Protein AF-0000000085929913 (afdb_homodimer)

InterPro domains:
  IPR005234 Chromosome segregation/condensation protein ScpB [PF04079] (9-156)
  IPR005234 Chromosome segregation/condensation protein ScpB [PIRSF019345] (5-181)
  IPR005234 Chromosome segregation/condensation protein ScpB [PTHR34298] (4-188)
  IPR005234 Chromosome segregation/condensation protein ScpB [TIGR00281] (7-175)
  IPR036388 Winged helix-like DNA-binding domain superfamily [G3DSA:1.10.10.10] (3-82)
  IPR036388 Winged helix-like DNA-binding domain superfamily [G3DSA:1.10.10.10] (83-171)
  IPR036390 Winged helix DNA-binding domain superfamily [SSF46785] (3-81)
  IPR036390 Winged helix DNA-binding domain superfamily [SSF46785] (85-152)

Foldseek 3Di:
DDLVVLLVLLVVVQVPQLAWDALVRSCVVVVPPDSVSSVVSLVVVQVVCVVVVHQWGWDADPPRTIHIDGDLVCLLVCLVVDDDDDDDPLLVLLLLVQLQVPQDWLVVSCVLRNPCSVVSVVVCNSNRQKDWDDDDVTITMHGAQNVCSNVPHSGRDSVVSNVVSVVVCCVPPVVSVVVVVVVVVVVVVD/DDLVVLLVLLVVVQVPQLAWDALVRSCVVVVPPDSVSSVVSLVVVQVVCVVVVHQWGWDADPPRTIHIDGDLVCLLVCLVVDDDDDDDPLLVLLLLVQLQVPQDWPVVSCVLRNPCSVVSVVVCNSNRQKDWDDDDVTITMHGAQNVCSNVPHSGRDSVVSNVVSVVVCCVPPVVSVVVVVVVVVVVVVD

Solvent-accessible surface area (backbone atoms only — not comparable to full-atom values): 20339 Å² total; per-residue (Å²): 130,54,72,70,56,50,40,22,50,52,51,36,39,37,61,51,25,59,27,70,38,37,58,65,57,51,24,67,62,66,70,45,81,55,55,67,59,51,52,52,40,51,49,51,52,28,49,55,31,62,71,64,64,48,32,44,40,54,46,78,47,84,80,69,14,37,32,51,42,59,36,65,94,50,38,75,62,36,42,90,49,37,67,74,83,89,65,53,73,69,42,46,52,52,49,48,50,38,42,40,51,42,75,34,46,48,61,58,52,28,72,73,71,33,76,64,44,59,59,37,49,53,50,36,40,56,64,21,36,33,47,74,36,87,42,92,97,41,33,37,30,30,68,24,55,58,32,18,45,74,72,73,34,87,54,66,44,62,69,62,45,17,59,62,34,47,61,53,42,48,68,74,33,45,70,58,46,55,53,48,53,53,50,53,51,51,53,69,71,98,128,56,71,68,57,49,39,22,49,51,51,35,40,36,60,51,24,60,26,71,37,38,58,65,57,51,24,66,62,64,70,46,82,54,54,68,58,50,50,52,40,51,51,51,51,26,50,55,30,62,71,64,66,48,32,45,41,53,45,79,47,84,80,70,14,36,31,51,43,60,37,64,94,51,37,77,62,37,41,88,50,36,66,74,83,87,66,51,71,70,42,45,50,52,50,48,48,39,40,38,50,42,77,33,47,48,62,59,51,29,72,72,71,34,76,65,44,60,59,38,50,54,50,35,41,55,64,21,36,33,47,75,33,87,42,93,97,40,31,38,29,31,67,24,57,59,33,18,45,75,73,73,35,87,54,66,45,62,68,63,45,18,59,61,34,47,59,53,41,49,68,74,33,46,72,58,45,55,51,48,54,53,49,54,53,51,54,71,73,96

pLDDT: mean 88.47, std 13.26, range [42.53, 98.44]

Secondary structure (DSSP, 8-state):
--HHHHHHHHHHHHHHH-S-EEHHHHHHHHT---HHHHHHHHHHHHHHHHHTT-SEEEEEETTTEEEEEE-HHHHHHHGGGSPPP---HHHHHHHHHHHHH-SEEHHHHHHHH-TTHHHHHHHHHHTTSEEEEEETTEEEEEE-HHHHHHTT-SS--HHHHHHHHHHHHHHH-HHHHHHHHHHHHHHHH-/--HHHHHHHHHHHHHHH-S-EEHHHHHHHHT---HHHHHHHHHHHHHHHHHTT-SEEEEEETTTEEEEEE-HHHHHHHGGGSPPP---HHHHHHHHHHHHH-SEEHHHHHHHH-THHHHHHHHHHHTTSEEEEEETTEEEEEE-HHHHHHTT-SS--HHHHHHHHHHHHHHH-HHHHHHHHHHHHHHHH-

Nearest PDB structures (foldseek):
  6juv-assembly1_A  TM=5.437E-01  e=5.266E-25  Pyrococcus yayanosii CH1
  2z99-assembly1_A-2  TM=4.838E-01  e=2.368E-09  Mycobacterium tuberculosis
  3w6j-assembly2_E  TM=4.583E-01  e=1.994E-09  Geobacillus stearothermophilus
  3w6j-assembly1_C  TM=4.601E-01  e=2.655E-09  Geobacillus stearothermophilus
  5cvv-assembly1_A  TM=3.074E-01  e=1.858E+00  Clarkia breweri

Sequence (380 aa):
MGLIEDKALVEAALFVSGRPLSVKEISKALGIKSLDYIEKLIELIAAEYAERNSAIEVVRVLGDKYVMQVKQEYSQRVVQLMPRPDLRTGELKTLALIAYLQPIEQSKLVKLRGSQVYEHIKRLLEMGLVYAEPYERTKILGTTQKFAELYGFPENDPLIIKEAFKKVVHAEYSDLISKIEKEQKNENREMGLIEDKALVEAALFVSGRPLSVKEISKALGIKSLDYIEKLIELIAAEYAERNSAIEVVRVLGDKYVMQVKQEYSQRVVQLMPRPDLRTGELKTLALIAYLQPIEQSKLVKLRGSQVYEHIKRLLEMGLVYAEPYERTKILGTTQKFAELYGFPENDPLIIKEAFKKVVHAEYSDLISKIEKEQKNENRE

Organism: NCBI:txid2866384

Radius of gyration: 22.81 Å; Cα contacts (8 Å, |Δi|>4): 543; chains: 2; bounding box: 83×54×50 Å

Structure (mmCIF, N/CA/C/O backbone):
data_AF-0000000085929913-model_v1
#
loop_
_entity.id
_entity.type
_entity.pdbx_description
1 polymer 'SMC-Scp complex subunit ScpB'
#
loop_
_atom_site.group_PDB
_atom_site.id
_atom_site.type_symbol
_atom_site.label_atom_id
_atom_site.label_alt_id
_atom_site.label_comp_id
_atom_site.label_asym_id
_atom_site.label_entity_id
_atom_site.label_seq_id
_atom_site.pdbx_PDB_ins_code
_atom_site.Cartn_x
_atom_site.Cartn_y
_atom_site.Cartn_z
_atom_site.occupancy
_atom_site.B_iso_or_equiv
_atom_site.auth_seq_id
_atom_site.auth_comp_id
_atom_site.auth_asym_id
_atom_site.auth_atom_id
_atom_site.pdbx_PDB_model_num
ATOM 1 N N . MET A 1 1 ? 3.254 -25.391 12.914 1 65.19 1 MET A N 1
ATOM 2 C CA . MET A 1 1 ? 2.445 -25.219 11.711 1 65.19 1 MET A CA 1
ATOM 3 C C . MET A 1 1 ? 3.08 -25.938 10.523 1 65.19 1 MET A C 1
ATOM 5 O O . MET A 1 1 ? 4.293 -26.156 10.5 1 65.19 1 MET A O 1
ATOM 9 N N . GLY A 1 2 ? 2.184 -26.578 9.641 1 85.5 2 GLY A N 1
ATOM 10 C CA . GLY A 1 2 ? 2.723 -27.344 8.539 1 85.5 2 GLY A CA 1
ATOM 11 C C . GLY A 1 2 ? 3.387 -26.5 7.477 1 85.5 2 GLY A C 1
ATOM 12 O O . GLY A 1 2 ? 3.236 -25.266 7.469 1 85.5 2 GLY A O 1
ATOM 13 N N . LEU A 1 3 ? 4.305 -27.094 6.727 1 91.25 3 LEU A N 1
ATOM 14 C CA . LEU A 1 3 ? 5.098 -26.469 5.68 1 91.25 3 LEU A CA 1
ATOM 15 C C . LEU A 1 3 ? 4.215 -25.609 4.77 1 91.25 3 LEU A C 1
ATOM 17 O O . LEU A 1 3 ? 4.559 -24.469 4.457 1 91.25 3 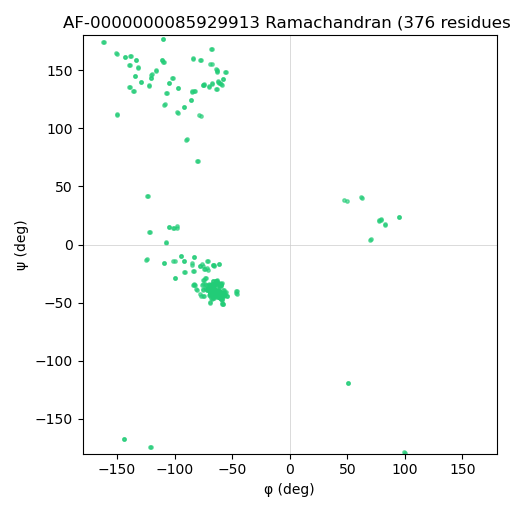LEU A O 1
ATOM 21 N N . ILE A 1 4 ? 3.059 -26.141 4.441 1 92.25 4 ILE A N 1
ATOM 22 C CA . ILE A 1 4 ? 2.158 -25.469 3.506 1 92.25 4 ILE A CA 1
ATOM 23 C C . ILE A 1 4 ? 1.588 -24.219 4.152 1 92.25 4 ILE A C 1
ATOM 25 O O . ILE A 1 4 ? 1.544 -23.156 3.527 1 92.25 4 ILE A O 1
ATOM 29 N N . GLU A 1 5 ? 1.226 -24.297 5.352 1 94.31 5 GLU A N 1
ATOM 30 C CA . GLU A 1 5 ? 0.659 -23.156 6.074 1 94.31 5 GLU A CA 1
ATOM 31 C C . GLU A 1 5 ? 1.714 -22.078 6.332 1 94.31 5 GLU A C 1
ATOM 33 O O . GLU A 1 5 ? 1.439 -20.891 6.191 1 94.31 5 GLU A O 1
ATOM 38 N N . ASP A 1 6 ? 2.904 -22.516 6.711 1 96.88 6 ASP A N 1
ATOM 39 C CA . ASP A 1 6 ? 3.988 -21.578 6.969 1 96.88 6 ASP A CA 1
ATOM 40 C C . ASP A 1 6 ? 4.367 -20.812 5.699 1 96.88 6 ASP A C 1
ATOM 42 O O . ASP A 1 6 ? 4.617 -19.609 5.742 1 96.88 6 ASP A O 1
ATOM 46 N N . LYS A 1 7 ? 4.383 -21.547 4.613 1 97.44 7 LYS A N 1
ATOM 47 C CA . LYS A 1 7 ? 4.691 -20.906 3.336 1 97.44 7 LYS A CA 1
ATOM 48 C C . LYS A 1 7 ? 3.648 -19.859 2.979 1 97.44 7 LYS A C 1
ATOM 50 O O . LYS A 1 7 ? 3.99 -18.75 2.533 1 97.44 7 LYS A O 1
ATOM 55 N N . ALA A 1 8 ? 2.404 -20.266 3.225 1 97 8 ALA A N 1
ATOM 56 C CA . ALA A 1 8 ? 1.311 -19.328 2.953 1 97 8 ALA A CA 1
ATOM 57 C C . ALA A 1 8 ? 1.429 -18.078 3.82 1 97 8 ALA A C 1
ATOM 59 O O . ALA A 1 8 ? 1.22 -16.969 3.34 1 97 8 ALA A O 1
ATOM 60 N N . LEU A 1 9 ? 1.792 -18.219 5.016 1 97.25 9 LEU A N 1
ATOM 61 C CA . LEU A 1 9 ? 1.931 -17.109 5.941 1 97.25 9 LEU A CA 1
ATOM 62 C C . LEU A 1 9 ? 3.082 -16.203 5.523 1 97.25 9 LEU A C 1
ATOM 64 O O . LEU A 1 9 ? 2.955 -14.969 5.566 1 97.25 9 LEU A O 1
ATOM 68 N N . VAL A 1 10 ? 4.152 -16.812 5.129 1 98.31 10 VAL A N 1
ATOM 69 C CA . VAL A 1 10 ? 5.301 -16.031 4.676 1 98.31 10 VAL A CA 1
ATOM 70 C C . VAL A 1 10 ? 4.934 -15.25 3.412 1 98.31 10 VAL A C 1
ATOM 72 O O . VAL A 1 10 ? 5.293 -14.078 3.27 1 98.31 10 VAL A O 1
ATOM 75 N N . GLU A 1 11 ? 4.215 -15.914 2.527 1 98.44 11 GLU A N 1
ATOM 76 C CA . GLU A 1 11 ? 3.732 -15.25 1.319 1 98.44 11 GLU A CA 1
ATOM 77 C C . GLU A 1 11 ? 2.84 -14.062 1.661 1 98.44 11 GLU A C 1
ATOM 79 O O . GLU A 1 11 ? 3.006 -12.969 1.104 1 98.44 11 GLU A O 1
ATOM 84 N N . ALA A 1 12 ? 1.961 -14.281 2.584 1 98.12 12 ALA A N 1
ATOM 85 C CA . ALA A 1 12 ? 1.06 -13.227 3.037 1 98.12 12 ALA A CA 1
ATOM 86 C C . ALA A 1 12 ? 1.839 -12.055 3.625 1 98.12 12 ALA A C 1
ATOM 88 O O . ALA A 1 12 ? 1.521 -10.891 3.357 1 98.12 12 ALA A O 1
ATOM 89 N N . ALA A 1 13 ? 2.838 -12.328 4.367 1 98.25 13 ALA A N 1
ATOM 90 C CA . ALA A 1 13 ? 3.668 -11.305 4.996 1 98.25 13 ALA A CA 1
ATOM 91 C C . ALA A 1 13 ? 4.352 -10.43 3.945 1 98.25 13 ALA A C 1
ATOM 93 O O . ALA A 1 13 ? 4.309 -9.203 4.031 1 98.25 13 ALA A O 1
ATOM 94 N N . LEU A 1 14 ? 4.887 -11.086 2.957 1 98.19 14 LEU A N 1
ATOM 95 C CA . LEU A 1 14 ? 5.57 -10.359 1.896 1 98.19 14 LEU A CA 1
ATOM 96 C C . LEU A 1 14 ? 4.586 -9.508 1.102 1 98.19 14 LEU A C 1
ATOM 98 O O . LEU A 1 14 ? 4.902 -8.375 0.729 1 98.19 14 LEU A O 1
ATOM 102 N N . PHE A 1 15 ? 3.443 -10.023 0.942 1 98.06 15 PHE A N 1
ATOM 103 C CA . PHE A 1 15 ? 2.42 -9.359 0.142 1 98.06 15 PHE A CA 1
ATOM 104 C C . PHE A 1 15 ? 1.912 -8.109 0.843 1 98.06 15 PHE A C 1
ATOM 106 O O . PHE A 1 15 ? 1.842 -7.035 0.237 1 98.06 15 PHE A O 1
ATOM 113 N N . VAL A 1 16 ? 1.671 -8.188 2.088 1 96.19 16 VAL A N 1
ATOM 114 C CA . VAL A 1 16 ? 0.951 -7.102 2.744 1 96.19 16 VAL A CA 1
ATOM 115 C C . VAL A 1 16 ? 1.927 -5.988 3.121 1 96.19 16 VAL A C 1
ATOM 117 O O 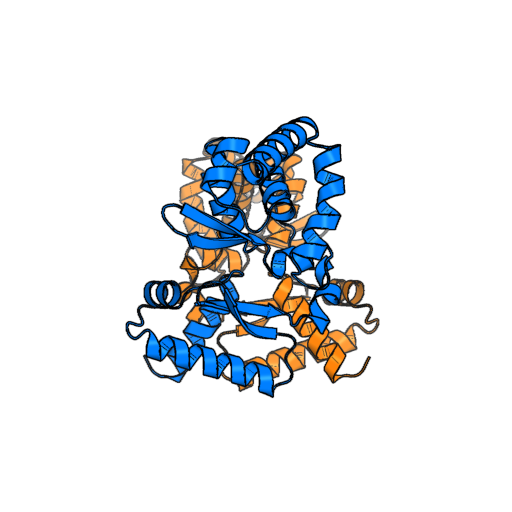. VAL A 1 16 ? 1.521 -4.84 3.32 1 96.19 16 VAL A O 1
ATOM 120 N N . SER A 1 17 ? 3.158 -6.234 3.258 1 95.19 17 SER A N 1
ATOM 121 C CA . SER A 1 17 ? 4.109 -5.258 3.785 1 95.19 17 SER A CA 1
ATOM 122 C C . SER A 1 17 ? 4.32 -4.109 2.805 1 95.19 17 SER A C 1
ATOM 124 O O . SER A 1 17 ? 4.43 -2.951 3.213 1 95.19 17 SER A O 1
ATOM 126 N N . GLY A 1 18 ? 4.438 -4.418 1.541 1 92.25 18 GLY A N 1
ATOM 127 C CA . GLY A 1 18 ? 4.719 -3.426 0.515 1 92.25 18 GLY A CA 1
ATOM 128 C C . GLY A 1 18 ? 6.125 -2.861 0.596 1 92.25 18 GLY A C 1
ATOM 129 O O . GLY A 1 18 ? 6.449 -1.893 -0.093 1 92.25 18 GLY A O 1
ATOM 130 N N . ARG A 1 19 ? 6.918 -3.352 1.469 1 93.38 19 ARG A N 1
ATOM 131 C CA . ARG A 1 19 ? 8.305 -2.943 1.677 1 93.38 19 ARG A CA 1
ATOM 132 C C . ARG A 1 19 ? 9.203 -4.152 1.903 1 93.38 19 ARG A C 1
ATOM 134 O O . ARG A 1 19 ? 8.719 -5.25 2.193 1 93.38 19 ARG A O 1
ATOM 141 N N . PRO A 1 20 ? 10.508 -3.934 1.729 1 95.56 20 PRO A N 1
ATOM 142 C CA . PRO A 1 20 ? 11.414 -5.043 2.033 1 95.56 20 PRO A CA 1
ATOM 143 C C . PRO A 1 20 ? 11.352 -5.469 3.498 1 95.56 20 PRO A C 1
ATOM 145 O O . PRO A 1 20 ? 11.281 -4.621 4.391 1 95.56 20 PRO A O 1
ATOM 148 N N . LEU A 1 21 ? 11.414 -6.777 3.693 1 96.88 21 LEU A N 1
ATOM 149 C CA . LEU A 1 21 ? 11.406 -7.348 5.035 1 96.88 21 LEU A CA 1
ATOM 150 C C . LEU A 1 21 ? 12.648 -8.195 5.277 1 96.88 21 LEU A C 1
ATOM 152 O O . LEU A 1 21 ? 13.078 -8.945 4.395 1 96.88 21 LEU A O 1
ATOM 156 N N . SER A 1 22 ? 13.188 -7.988 6.461 1 95.81 22 SER A N 1
ATOM 157 C CA . SER A 1 22 ? 14.227 -8.93 6.867 1 95.81 22 SER A CA 1
ATOM 158 C C . SER A 1 22 ? 13.617 -10.25 7.332 1 95.81 22 SER A C 1
ATOM 160 O O . SER A 1 22 ? 12.461 -10.297 7.742 1 95.81 22 SER A O 1
ATOM 162 N N . VAL A 1 23 ? 14.469 -11.297 7.293 1 97.12 23 VAL A N 1
ATOM 163 C CA . VAL A 1 23 ? 14.031 -12.594 7.789 1 97.12 23 VAL A CA 1
ATOM 164 C C . VAL A 1 23 ? 13.664 -12.484 9.266 1 97.12 23 VAL A C 1
ATOM 166 O O . VAL A 1 23 ? 12.695 -13.102 9.719 1 97.12 23 VAL A O 1
ATOM 169 N N . LYS A 1 24 ? 14.367 -11.648 9.977 1 96.5 24 LYS A N 1
ATOM 170 C CA . LYS A 1 24 ? 14.102 -11.438 11.398 1 96.5 24 LYS A CA 1
ATOM 171 C C . LYS A 1 24 ? 12.734 -10.797 11.617 1 96.5 24 LYS A C 1
ATOM 173 O O . LYS A 1 24 ? 11.992 -11.188 12.523 1 96.5 24 LYS A O 1
ATOM 178 N N . GLU A 1 25 ? 12.414 -9.82 10.859 1 95.88 25 GLU A N 1
ATOM 179 C CA . GLU A 1 25 ? 11.102 -9.188 10.945 1 95.88 25 GLU A CA 1
ATOM 180 C C . GLU A 1 25 ? 9.984 -10.195 10.695 1 95.88 25 GLU A C 1
ATOM 182 O O . GLU A 1 25 ? 8.977 -10.195 11.398 1 95.88 25 GLU A O 1
ATOM 187 N N . ILE A 1 26 ? 10.18 -11.055 9.695 1 97.94 26 ILE A N 1
ATOM 188 C CA . ILE A 1 26 ? 9.188 -12.07 9.359 1 97.94 26 ILE A CA 1
ATOM 189 C C . ILE A 1 26 ? 9.07 -13.07 10.508 1 97.94 26 ILE A C 1
ATOM 191 O O . ILE A 1 26 ? 7.961 -13.43 10.906 1 97.94 26 ILE A O 1
ATOM 195 N N . SER A 1 27 ? 10.18 -13.445 11.023 1 97.62 27 SER A N 1
ATOM 196 C CA . SER A 1 27 ? 10.211 -14.375 12.148 1 97.62 27 SER A CA 1
ATOM 197 C C . SER A 1 27 ? 9.422 -13.828 13.336 1 97.62 27 SER A C 1
ATOM 199 O O . SER A 1 27 ? 8.555 -14.516 13.883 1 97.62 27 SER A O 1
ATOM 201 N N . LYS A 1 28 ? 9.711 -12.625 13.703 1 96.88 28 LYS A N 1
ATOM 202 C CA . LYS A 1 28 ? 9.055 -11.984 14.836 1 96.88 28 LYS A CA 1
ATOM 203 C C . LYS A 1 28 ? 7.551 -11.859 14.594 1 96.88 28 LYS A C 1
ATOM 205 O O . LYS A 1 28 ? 6.746 -12.148 15.484 1 96.88 28 LYS A O 1
ATOM 210 N N . ALA A 1 29 ? 7.188 -11.516 13.453 1 96.12 29 ALA A N 1
ATOM 211 C CA . A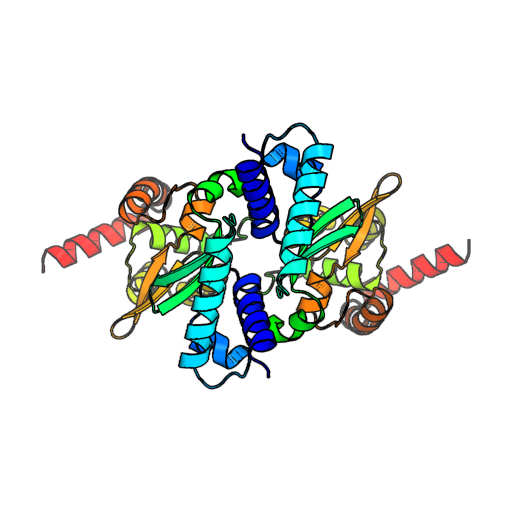LA A 1 29 ? 5.781 -11.266 13.133 1 96.12 29 ALA A CA 1
ATOM 212 C C . ALA A 1 29 ? 4.984 -12.57 13.117 1 96.12 29 ALA A C 1
ATOM 214 O O . ALA A 1 29 ? 3.828 -12.602 13.539 1 96.12 29 ALA A O 1
ATOM 215 N N . LEU A 1 30 ? 5.582 -13.633 12.617 1 96.94 30 LEU A N 1
ATOM 216 C CA . LEU A 1 30 ? 4.824 -14.859 12.367 1 96.94 30 LEU A CA 1
ATOM 217 C C . LEU A 1 30 ? 5.039 -15.875 13.484 1 96.94 30 LEU A C 1
ATOM 219 O O . LEU A 1 30 ? 4.324 -16.875 13.562 1 96.94 30 LEU A O 1
ATOM 223 N N . GLY A 1 31 ? 6.008 -15.656 14.289 1 95.88 31 GLY A N 1
ATOM 224 C CA . GLY A 1 31 ? 6.312 -16.562 15.383 1 95.88 31 GLY A CA 1
ATOM 225 C C . GLY A 1 31 ? 7.039 -17.828 14.93 1 95.88 31 GLY A C 1
ATOM 226 O O . GLY A 1 31 ? 6.918 -18.875 15.555 1 95.88 31 GLY A O 1
ATOM 227 N N . ILE A 1 32 ? 7.648 -17.766 13.797 1 95.62 32 ILE A N 1
ATOM 228 C CA . ILE A 1 32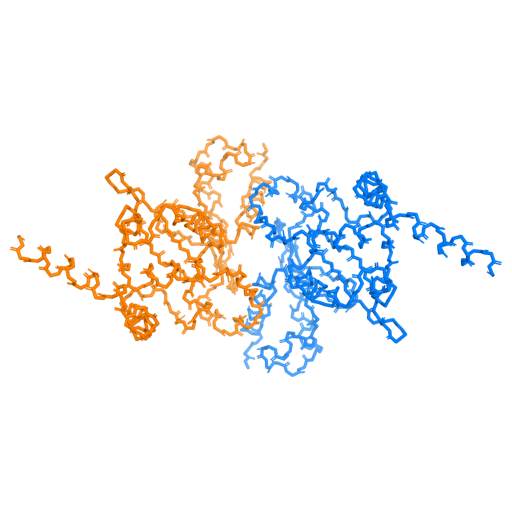 ? 8.469 -18.859 13.305 1 95.62 32 ILE A CA 1
ATOM 229 C C . ILE A 1 32 ? 9.922 -18.656 13.727 1 95.62 32 ILE A C 1
ATOM 231 O O . ILE A 1 32 ? 10.57 -17.703 13.289 1 95.62 32 ILE A O 1
ATOM 235 N N . LYS A 1 33 ? 10.461 -19.5 14.469 1 94.5 33 LYS A N 1
ATOM 236 C CA . LYS A 1 33 ? 11.727 -19.281 15.164 1 94.5 33 LYS A CA 1
ATOM 237 C C . LYS A 1 33 ? 12.914 -19.5 14.234 1 94.5 33 LYS A C 1
ATOM 239 O O . LYS A 1 33 ? 13.891 -18.766 14.281 1 94.5 33 LYS A O 1
ATOM 244 N N . SER A 1 34 ? 12.852 -20.469 13.383 1 96.62 34 SER A N 1
ATOM 245 C CA . SER A 1 34 ? 13.992 -20.812 12.539 1 96.62 34 SER A CA 1
ATOM 246 C C . SER A 1 34 ? 14.141 -19.828 11.375 1 96.62 34 SER A C 1
ATOM 248 O O . SER A 1 34 ? 13.336 -19.859 10.438 1 96.62 34 SER A O 1
ATOM 250 N N . LEU A 1 35 ? 15.156 -19.031 11.406 1 97.06 35 LEU A N 1
ATOM 251 C CA . LEU A 1 35 ? 15.414 -18.078 10.344 1 97.06 35 LEU A CA 1
ATOM 252 C C . LEU A 1 35 ? 15.75 -18.781 9.031 1 97.06 35 LEU A C 1
ATOM 254 O O . LEU A 1 35 ? 15.305 -18.359 7.965 1 97.06 35 LEU A O 1
ATOM 258 N N . ASP A 1 36 ? 16.5 -19.828 9.172 1 97.25 36 ASP A N 1
ATOM 259 C CA . ASP A 1 36 ? 16.859 -20.625 7.992 1 97.25 36 ASP A CA 1
ATOM 260 C C . ASP A 1 36 ? 15.617 -21.203 7.328 1 97.25 36 ASP A C 1
ATOM 262 O O . ASP A 1 36 ? 15.516 -21.234 6.098 1 97.25 36 ASP A O 1
ATOM 266 N N . TYR A 1 37 ? 14.75 -21.688 8.133 1 97.81 37 TYR A N 1
ATOM 267 C CA . TYR A 1 37 ? 13.492 -22.234 7.641 1 97.81 37 TYR A CA 1
ATOM 268 C C . TYR A 1 37 ? 12.695 -21.188 6.875 1 97.81 37 TYR A C 1
ATOM 270 O O . TYR A 1 37 ? 12.195 -21.453 5.781 1 97.81 37 TYR A O 1
ATOM 278 N N . ILE A 1 38 ? 12.648 -19.984 7.391 1 97.88 38 ILE A N 1
ATOM 279 C CA . ILE A 1 38 ? 11.93 -18.891 6.746 1 97.88 38 ILE A CA 1
ATOM 280 C C . ILE A 1 38 ? 12.586 -18.562 5.406 1 97.88 38 ILE A C 1
ATOM 282 O O . ILE A 1 38 ? 11.891 -18.359 4.406 1 97.88 38 ILE A O 1
ATOM 286 N N . GLU A 1 39 ? 13.859 -18.531 5.367 1 97.69 39 GLU A N 1
ATOM 287 C CA . GLU A 1 39 ? 14.578 -18.25 4.133 1 97.69 39 GLU A CA 1
ATOM 288 C C . GLU A 1 39 ? 14.266 -19.281 3.055 1 97.69 39 GLU A C 1
ATOM 290 O O . GLU A 1 39 ? 14.07 -18.922 1.889 1 97.69 39 GLU A O 1
ATOM 295 N N . LYS A 1 40 ? 14.25 -20.484 3.432 1 97.94 40 LYS A N 1
ATOM 296 C CA . LYS A 1 40 ? 13.914 -21.547 2.492 1 97.94 40 LYS A CA 1
ATOM 297 C C . LYS A 1 40 ? 12.492 -21.406 1.971 1 97.94 40 LYS A C 1
ATOM 299 O O . LYS A 1 40 ? 12.227 -21.656 0.796 1 97.94 40 LYS A O 1
ATOM 304 N N . LEU A 1 41 ? 11.594 -21.047 2.877 1 97.88 41 LEU A N 1
ATOM 305 C CA . LEU A 1 41 ? 10.211 -20.812 2.459 1 97.88 41 LEU A CA 1
ATOM 306 C C . LEU A 1 41 ? 10.148 -19.672 1.44 1 97.88 41 LEU A C 1
ATOM 308 O O . LEU A 1 41 ? 9.414 -19.766 0.452 1 97.88 41 LEU A O 1
ATOM 312 N N . ILE A 1 42 ? 10.906 -18.609 1.646 1 98.25 42 ILE A N 1
ATOM 313 C CA . ILE A 1 42 ? 10.922 -17.469 0.733 1 98.25 42 ILE A CA 1
ATOM 314 C C . ILE A 1 42 ? 11.453 -17.906 -0.631 1 98.25 42 ILE A C 1
ATOM 316 O O . ILE A 1 42 ? 10.906 -17.531 -1.668 1 98.25 42 ILE A O 1
ATOM 320 N N . GLU A 1 43 ? 12.445 -18.719 -0.591 1 97.5 43 GLU A N 1
ATOM 321 C CA . GLU A 1 43 ? 13.016 -19.219 -1.837 1 97.5 43 GLU A CA 1
ATOM 322 C C . GLU A 1 43 ? 12 -20.078 -2.602 1 97.5 43 GLU A C 1
ATOM 324 O O . GLU A 1 43 ? 11.922 -20 -3.828 1 97.5 43 GLU A O 1
ATOM 329 N N . LEU A 1 44 ? 11.32 -20.875 -1.912 1 97.12 44 LEU A N 1
ATOM 330 C CA . LEU A 1 44 ? 10.273 -21.688 -2.525 1 97.12 44 LEU A CA 1
ATOM 331 C C . LEU A 1 44 ? 9.195 -20.812 -3.148 1 97.12 44 LEU A C 1
ATOM 333 O O . LEU A 1 44 ? 8.758 -21.062 -4.273 1 97.12 44 LEU A O 1
ATOM 337 N N . ILE A 1 45 ? 8.773 -19.828 -2.42 1 97.31 45 ILE A N 1
ATOM 338 C CA . ILE A 1 45 ? 7.773 -18.875 -2.92 1 97.31 45 ILE A CA 1
ATOM 339 C C . ILE A 1 45 ? 8.297 -18.203 -4.18 1 97.31 45 ILE A C 1
ATOM 341 O O . ILE A 1 45 ? 7.586 -18.109 -5.188 1 97.31 45 ILE A O 1
ATOM 345 N N . ALA A 1 46 ? 9.531 -17.734 -4.102 1 97.44 46 ALA A N 1
ATOM 346 C CA . ALA A 1 46 ? 10.148 -17.062 -5.246 1 97.44 46 ALA A CA 1
ATOM 347 C C . ALA A 1 46 ? 10.172 -17.984 -6.469 1 97.44 46 ALA A C 1
ATOM 349 O O . ALA A 1 46 ? 9.875 -17.547 -7.582 1 97.44 46 ALA A O 1
ATOM 350 N N . ALA A 1 47 ? 10.477 -19.203 -6.258 1 96.38 47 ALA A N 1
ATOM 351 C CA . ALA A 1 47 ? 10.539 -20.188 -7.336 1 96.38 47 ALA A CA 1
ATOM 352 C C . ALA A 1 47 ? 9.164 -20.422 -7.949 1 96.38 47 ALA A C 1
ATOM 354 O O . ALA A 1 47 ? 9.039 -20.547 -9.172 1 96.38 47 ALA A O 1
ATOM 355 N N . GLU A 1 48 ? 8.172 -20.484 -7.141 1 94.69 48 GLU A N 1
ATOM 356 C CA . GLU A 1 48 ? 6.812 -20.703 -7.621 1 94.69 48 GLU A CA 1
ATOM 357 C C . GLU A 1 48 ? 6.355 -19.531 -8.508 1 94.69 48 GLU A C 1
ATOM 359 O O . GLU A 1 48 ? 5.723 -19.75 -9.539 1 94.69 48 GLU A O 1
ATOM 364 N N . TYR A 1 49 ? 6.66 -18.344 -8.102 1 95.12 49 TYR A N 1
ATOM 365 C CA . TYR A 1 49 ? 6.293 -17.188 -8.898 1 95.12 49 TYR A CA 1
ATOM 366 C C . TYR A 1 49 ? 7.074 -17.156 -10.203 1 95.12 49 TYR A C 1
ATOM 368 O O . TYR A 1 49 ? 6.551 -16.719 -11.234 1 95.12 49 TYR A O 1
ATOM 376 N N . ALA A 1 50 ? 8.289 -17.562 -10.172 1 93.56 50 ALA A N 1
ATOM 377 C CA . ALA A 1 50 ? 9.109 -17.609 -11.375 1 93.56 50 ALA A CA 1
ATOM 378 C C . ALA A 1 50 ? 8.594 -18.656 -12.359 1 93.56 50 ALA A C 1
ATOM 380 O O . ALA A 1 50 ? 8.617 -18.438 -13.578 1 93.56 50 ALA A O 1
ATOM 381 N N . GLU A 1 51 ? 8.094 -19.688 -11.906 1 91.44 51 GLU A N 1
ATOM 382 C CA . GLU A 1 51 ? 7.645 -20.812 -12.727 1 91.44 51 GLU A CA 1
ATOM 383 C C . GLU A 1 51 ? 6.348 -20.469 -13.461 1 91.44 51 GLU A C 1
ATOM 385 O O . GLU A 1 51 ? 6.117 -20.953 -14.578 1 91.44 51 GLU A O 1
ATOM 390 N N . ARG A 1 52 ? 5.566 -19.641 -12.914 1 87.25 52 ARG A N 1
ATOM 391 C CA . ARG A 1 52 ? 4.262 -19.375 -13.508 1 87.25 52 ARG A CA 1
ATOM 392 C C . ARG A 1 52 ? 4.293 -18.109 -14.359 1 87.25 52 ARG A C 1
ATOM 394 O O . ARG A 1 52 ? 3.248 -17.609 -14.773 1 87.25 52 ARG A O 1
ATOM 401 N N . ASN A 1 53 ? 5.355 -17.656 -14.695 1 85.75 53 ASN A N 1
ATOM 402 C CA . ASN A 1 53 ? 5.508 -16.438 -15.484 1 85.75 53 ASN A CA 1
ATOM 403 C C . ASN A 1 53 ? 4.641 -15.305 -14.945 1 85.75 53 ASN A C 1
ATOM 405 O O . ASN A 1 53 ? 3.943 -14.633 -15.703 1 85.75 53 ASN A O 1
ATOM 409 N N . SER A 1 54 ? 4.555 -15.227 -13.688 1 92.69 54 SER A N 1
ATOM 410 C CA . SER A 1 54 ? 3.824 -14.164 -13 1 92.69 54 SER A CA 1
ATOM 411 C C . SER A 1 54 ? 4.461 -12.797 -13.258 1 92.69 54 SER A C 1
ATOM 413 O O . SER A 1 54 ? 5.656 -12.711 -13.547 1 92.69 54 SER A O 1
ATOM 415 N N . ALA A 1 55 ? 3.602 -11.781 -13.211 1 96.69 55 ALA A N 1
ATOM 416 C CA . ALA A 1 55 ? 4.125 -10.414 -13.227 1 96.69 55 ALA A CA 1
ATOM 417 C C . ALA A 1 55 ? 4.797 -10.07 -11.906 1 96.69 55 ALA A C 1
ATOM 419 O O . ALA A 1 55 ? 5.508 -9.062 -11.812 1 96.69 55 ALA A O 1
ATOM 420 N N . ILE A 1 56 ? 4.578 -10.852 -10.883 1 97.44 56 ILE A N 1
ATOM 421 C CA . ILE A 1 56 ? 5.066 -10.609 -9.531 1 97.44 56 ILE A CA 1
ATOM 422 C C . ILE A 1 56 ? 6.289 -11.484 -9.258 1 97.44 56 ILE A C 1
ATOM 424 O O . ILE A 1 56 ? 6.367 -12.617 -9.742 1 97.44 56 ILE A O 1
ATOM 428 N N . GLU A 1 57 ? 7.207 -10.93 -8.539 1 97.5 57 GLU A N 1
ATOM 429 C CA . GLU A 1 57 ? 8.383 -11.695 -8.133 1 97.5 57 GLU A CA 1
ATOM 430 C C . GLU A 1 57 ? 8.758 -11.391 -6.688 1 97.5 57 GLU A C 1
ATOM 432 O O . GLU A 1 57 ? 8.336 -10.375 -6.129 1 97.5 57 GLU A O 1
ATOM 437 N N . VAL A 1 58 ? 9.406 -12.336 -6.082 1 97.75 58 VAL A N 1
ATOM 438 C CA . VAL A 1 58 ? 10.031 -12.164 -4.777 1 97.75 58 VAL A CA 1
ATOM 439 C C . VAL A 1 58 ? 11.547 -12.141 -4.934 1 97.75 58 VAL A C 1
ATOM 441 O O . VAL A 1 58 ? 12.141 -13.094 -5.457 1 97.75 58 VAL A O 1
ATOM 444 N N . VAL A 1 59 ? 12.195 -10.984 -4.504 1 96.06 59 VAL A N 1
ATOM 445 C CA . VAL A 1 59 ? 13.625 -10.852 -4.742 1 96.06 59 VAL A CA 1
ATOM 446 C C . VAL A 1 59 ? 14.328 -10.414 -3.453 1 96.06 59 VAL A C 1
ATOM 448 O O . VAL A 1 59 ? 13.711 -9.797 -2.584 1 96.06 59 VAL A O 1
ATOM 451 N N . ARG A 1 60 ? 15.539 -10.805 -3.393 1 95.12 60 ARG A N 1
ATOM 452 C CA . ARG A 1 60 ? 16.406 -10.328 -2.318 1 95.12 60 ARG A CA 1
ATOM 453 C C . ARG A 1 60 ? 16.984 -8.961 -2.646 1 95.12 60 ARG A C 1
ATOM 455 O O . ARG A 1 60 ? 17.422 -8.711 -3.775 1 95.12 60 ARG A O 1
ATOM 462 N N . VAL A 1 61 ? 16.906 -8.031 -1.688 1 90.31 61 VAL A N 1
ATOM 463 C CA . VAL A 1 61 ? 17.422 -6.684 -1.897 1 90.31 61 VAL A CA 1
ATOM 464 C C . VAL A 1 61 ? 18.5 -6.375 -0.862 1 90.31 61 VAL A C 1
ATOM 466 O O . VAL A 1 61 ? 18.938 -7.262 -0.121 1 90.31 61 VAL A O 1
ATOM 469 N N . LEU A 1 62 ? 18.969 -5.168 -0.853 1 82.75 62 LEU A N 1
ATOM 470 C CA . LEU A 1 62 ? 20.047 -4.773 0.034 1 82.75 62 LEU A CA 1
ATOM 471 C C . LEU A 1 62 ? 19.688 -5.016 1.492 1 82.75 62 LEU A C 1
ATOM 473 O O . LEU A 1 62 ? 18.516 -4.875 1.874 1 82.75 62 LEU A O 1
ATOM 477 N N . GLY A 1 63 ? 20.688 -5.457 2.299 1 80.25 63 GLY A N 1
ATOM 478 C CA . GLY A 1 63 ? 20.5 -5.668 3.725 1 80.25 63 GLY A CA 1
ATOM 479 C C . GLY A 1 63 ? 19.875 -7.012 4.051 1 80.25 63 GLY A C 1
ATOM 480 O O . GLY A 1 63 ? 19.219 -7.164 5.09 1 80.25 63 GLY A O 1
ATOM 481 N N . ASP A 1 64 ? 19.922 -7.871 3.105 1 86.62 64 ASP A N 1
ATOM 482 C CA . ASP A 1 64 ? 19.391 -9.219 3.27 1 86.62 64 ASP A CA 1
ATOM 483 C C . ASP A 1 64 ? 17.875 -9.188 3.521 1 86.62 64 ASP A C 1
ATOM 485 O O . ASP A 1 64 ? 17.375 -9.867 4.422 1 86.62 64 ASP A O 1
ATOM 489 N N . LYS A 1 65 ? 17.297 -8.359 2.828 1 94.5 65 LYS A N 1
ATOM 490 C CA . LYS A 1 65 ? 15.844 -8.234 2.918 1 94.5 65 LYS A CA 1
ATOM 491 C C . LYS A 1 65 ? 15.164 -8.75 1.649 1 94.5 65 LYS A C 1
ATOM 493 O O . LYS A 1 65 ? 15.82 -8.93 0.621 1 94.5 65 LYS A O 1
ATOM 498 N N . TYR A 1 66 ? 13.922 -9.109 1.835 1 97.44 66 TYR A N 1
ATOM 499 C CA . TYR A 1 66 ? 13.141 -9.633 0.718 1 97.44 66 TYR A CA 1
ATOM 500 C C . TYR A 1 66 ? 11.906 -8.773 0.469 1 97.44 66 TYR A C 1
ATOM 502 O O . TYR A 1 66 ? 11.305 -8.258 1.411 1 97.44 66 TYR A O 1
ATOM 510 N N . VAL A 1 67 ? 11.617 -8.656 -0.794 1 96.94 67 VAL A N 1
ATOM 511 C CA . VAL A 1 67 ? 10.445 -7.859 -1.145 1 96.94 67 VAL A CA 1
ATOM 512 C C . VAL A 1 67 ? 9.672 -8.547 -2.268 1 96.94 67 VAL A C 1
ATOM 514 O O . VAL A 1 67 ? 10.266 -9.172 -3.146 1 96.94 67 VAL A O 1
ATOM 517 N N . MET A 1 68 ? 8.375 -8.578 -2.115 1 97.62 68 MET A N 1
ATOM 518 C CA . MET A 1 68 ? 7.48 -8.938 -3.213 1 97.62 68 MET A CA 1
ATOM 519 C C . MET A 1 68 ? 7.148 -7.719 -4.062 1 97.62 68 MET A C 1
ATOM 521 O O . MET A 1 68 ? 6.691 -6.699 -3.543 1 97.62 68 MET A O 1
ATOM 525 N N . GLN A 1 69 ? 7.406 -7.805 -5.344 1 96 69 GLN A N 1
ATOM 526 C CA . GLN A 1 69 ? 7.234 -6.641 -6.203 1 96 69 GLN A CA 1
ATOM 527 C C . GLN A 1 69 ? 6.875 -7.055 -7.629 1 96 69 GLN A C 1
ATOM 529 O O . GLN A 1 69 ? 6.949 -8.234 -7.973 1 96 69 GLN A O 1
ATOM 534 N N . VAL A 1 70 ? 6.398 -6.066 -8.352 1 96.19 70 VAL A N 1
ATOM 535 C CA . VAL A 1 70 ? 6.156 -6.293 -9.773 1 96.19 70 VAL A CA 1
ATOM 536 C C . VAL A 1 70 ? 7.484 -6.309 -10.531 1 96.19 70 VAL A C 1
ATOM 538 O O . VAL A 1 70 ? 8.359 -5.484 -10.266 1 96.19 70 VAL A O 1
ATOM 541 N N . LYS A 1 71 ? 7.57 -7.266 -11.445 1 95.31 71 LYS A N 1
ATOM 542 C CA . LYS A 1 71 ? 8.758 -7.312 -12.297 1 95.31 71 LYS A CA 1
ATOM 543 C C . LYS A 1 71 ? 8.961 -5.988 -13.031 1 95.31 71 LYS A C 1
ATOM 545 O O . LYS A 1 71 ? 7.992 -5.348 -13.445 1 95.31 71 LYS A O 1
ATOM 550 N N . GLN A 1 72 ? 10.164 -5.73 -13.242 1 91.38 72 GLN A N 1
ATOM 551 C CA . GLN A 1 72 ? 10.57 -4.457 -13.828 1 91.38 72 GLN A CA 1
ATOM 552 C C . GLN A 1 72 ? 9.898 -4.242 -15.188 1 91.38 72 GLN A C 1
ATOM 554 O O . GLN A 1 72 ? 9.484 -3.129 -15.508 1 91.38 72 GLN A O 1
ATOM 559 N N . GLU A 1 73 ? 9.789 -5.27 -15.953 1 92.62 73 GLU A N 1
ATOM 560 C CA . GLU A 1 73 ? 9.281 -5.164 -17.312 1 92.62 73 GLU A CA 1
ATOM 561 C C . GLU A 1 73 ? 7.816 -4.738 -17.328 1 92.62 73 GLU A C 1
ATOM 563 O O . GLU A 1 73 ? 7.32 -4.246 -18.344 1 92.62 73 GLU A O 1
ATOM 568 N N . TYR A 1 74 ? 7.121 -4.871 -16.203 1 94.38 74 TYR A N 1
ATOM 569 C CA . TYR A 1 74 ? 5.703 -4.531 -16.156 1 94.38 74 TYR A CA 1
ATOM 570 C C . TYR A 1 74 ? 5.477 -3.268 -15.336 1 94.38 74 TYR A C 1
ATOM 572 O O . TYR A 1 74 ? 4.398 -2.672 -15.391 1 94.38 74 TYR A O 1
ATOM 580 N N . SER A 1 75 ? 6.418 -2.848 -14.555 1 92.88 75 SER A N 1
ATOM 581 C CA . SER A 1 75 ? 6.262 -1.843 -13.508 1 92.88 75 SER A CA 1
ATOM 582 C C . SER A 1 75 ? 5.77 -0.519 -14.086 1 92.88 75 SER A C 1
ATOM 584 O O . SER A 1 75 ? 4.809 0.064 -13.578 1 92.88 75 SER A O 1
ATOM 586 N N . GLN A 1 76 ? 6.324 -0.042 -15.141 1 91.06 76 GLN A N 1
ATOM 587 C CA . GLN A 1 76 ? 5.977 1.26 -15.703 1 91.06 76 GLN A CA 1
ATOM 588 C C . GLN A 1 76 ? 4.594 1.23 -16.344 1 91.06 76 GLN A C 1
ATOM 590 O O . GLN A 1 76 ? 3.924 2.262 -16.438 1 91.06 76 GLN A O 1
ATOM 595 N N . ARG A 1 77 ? 4.148 0.06 -16.688 1 93.44 77 ARG A N 1
ATOM 596 C CA . ARG A 1 77 ? 2.863 -0.08 -17.359 1 93.44 77 ARG A CA 1
ATOM 597 C C . ARG A 1 77 ? 1.708 0.041 -16.375 1 93.44 77 ARG A C 1
ATOM 599 O O . ARG A 1 77 ? 0.572 0.31 -16.781 1 93.44 77 ARG A O 1
ATOM 606 N N . VAL A 1 78 ? 2.045 -0.14 -15.133 1 96.19 78 VAL A N 1
ATOM 607 C CA . VAL A 1 78 ? 0.945 -0.154 -14.18 1 96.19 78 VAL A CA 1
ATOM 608 C C . VAL A 1 78 ? 1.156 0.939 -13.133 1 96.19 78 VAL A C 1
ATOM 610 O O . VAL A 1 78 ? 0.406 1.027 -12.156 1 96.19 78 VAL A O 1
ATOM 613 N N . VAL A 1 79 ? 2.078 1.827 -13.305 1 93.5 79 VAL A N 1
ATOM 614 C CA . VAL A 1 79 ? 2.506 2.795 -12.297 1 93.5 79 VAL A CA 1
ATOM 615 C C . VAL A 1 79 ? 1.346 3.725 -11.953 1 93.5 79 VAL A C 1
ATOM 617 O O . VAL A 1 79 ? 1.221 4.168 -10.805 1 93.5 79 VAL A O 1
ATOM 620 N N . GLN A 1 80 ? 0.497 4.008 -12.859 1 93.06 80 GLN A N 1
ATOM 621 C CA . GLN A 1 80 ? -0.604 4.941 -12.648 1 93.06 80 GLN A CA 1
ATOM 622 C C . GLN A 1 80 ? -1.607 4.387 -11.641 1 93.06 80 GLN A C 1
ATOM 624 O O . GLN A 1 80 ? -2.451 5.125 -11.125 1 93.06 80 GLN A O 1
ATOM 629 N N . LEU A 1 81 ? -1.585 3.139 -11.383 1 95.25 81 LEU A N 1
ATOM 630 C CA . LEU A 1 81 ? -2.521 2.52 -10.453 1 95.25 81 LEU A CA 1
ATOM 631 C C . LEU A 1 81 ? -1.915 2.42 -9.055 1 95.25 81 LEU A C 1
ATOM 633 O O . LEU A 1 81 ? -2.604 2.055 -8.102 1 95.25 81 LEU A O 1
ATOM 637 N N . MET A 1 82 ? -0.646 2.701 -8.992 1 92.44 82 MET A N 1
ATOM 638 C CA . MET A 1 82 ? 0.014 2.678 -7.691 1 92.44 82 MET A CA 1
ATOM 639 C C . MET A 1 82 ? -0.453 3.84 -6.824 1 92.44 82 MET A C 1
ATOM 641 O O . MET A 1 82 ? -0.586 4.965 -7.305 1 92.44 82 MET A O 1
ATOM 645 N N . PRO A 1 83 ? -0.689 3.453 -5.582 1 87.56 83 PRO A N 1
ATOM 646 C CA . PRO A 1 83 ? -1.024 4.57 -4.695 1 87.56 83 PRO A CA 1
ATOM 647 C C . PRO A 1 83 ? 0.102 5.594 -4.586 1 87.56 83 PRO A C 1
ATOM 649 O O . PRO A 1 83 ? 1.274 5.219 -4.496 1 87.56 83 PRO A O 1
ATOM 652 N N . ARG A 1 84 ? -0.287 6.824 -4.59 1 83.06 84 ARG A N 1
ATOM 653 C CA . ARG A 1 84 ? 0.702 7.887 -4.438 1 83.06 84 ARG A CA 1
ATOM 654 C C . ARG A 1 84 ? 0.995 8.156 -2.967 1 83.06 84 ARG A C 1
ATOM 656 O O . ARG A 1 84 ? 0.075 8.242 -2.15 1 83.06 84 ARG A O 1
ATOM 663 N N . PRO A 1 85 ? 2.291 8.195 -2.725 1 84.62 85 PRO A N 1
ATOM 664 C CA . PRO A 1 85 ? 2.619 8.508 -1.331 1 84.62 85 PRO A CA 1
ATOM 665 C C . PRO A 1 85 ? 2.146 9.891 -0.909 1 84.62 85 PRO A C 1
ATOM 667 O O . PRO A 1 85 ? 2.209 10.836 -1.701 1 84.62 85 PRO A O 1
ATOM 670 N N . ASP A 1 86 ? 1.522 9.945 0.255 1 82.31 86 ASP A N 1
ATOM 671 C CA . ASP A 1 86 ? 1.143 11.227 0.842 1 82.31 86 ASP A CA 1
ATOM 672 C C . ASP A 1 86 ? 2.256 11.773 1.732 1 82.31 86 ASP A C 1
ATOM 674 O O . ASP A 1 86 ? 2.311 11.477 2.926 1 82.31 86 ASP A O 1
ATOM 678 N N . LEU A 1 87 ? 3.092 12.516 1.119 1 87.25 87 LEU A N 1
ATOM 679 C CA . LEU A 1 87 ? 4.246 13.055 1.833 1 87.25 87 LEU A CA 1
ATOM 680 C C . LEU A 1 87 ? 4.074 14.547 2.1 1 87.25 87 LEU A C 1
ATOM 682 O O . LEU A 1 87 ? 3.697 15.305 1.201 1 87.25 87 LEU A O 1
ATOM 686 N N . ARG A 1 88 ? 4.289 14.898 3.33 1 85.75 88 ARG A N 1
ATOM 687 C CA . ARG A 1 88 ? 4.355 16.328 3.656 1 85.75 88 ARG A CA 1
ATOM 688 C C . ARG A 1 88 ? 5.59 16.969 3.039 1 85.75 88 ARG A C 1
ATOM 690 O O . ARG A 1 88 ? 6.512 16.281 2.613 1 85.75 88 ARG A O 1
ATOM 697 N N . THR A 1 89 ? 5.637 18.266 3.047 1 84.12 89 THR A N 1
ATOM 698 C CA . THR A 1 89 ? 6.707 19.031 2.404 1 84.12 89 THR A CA 1
ATOM 699 C C . THR A 1 89 ? 8.062 18.625 2.973 1 84.12 89 THR A C 1
ATOM 701 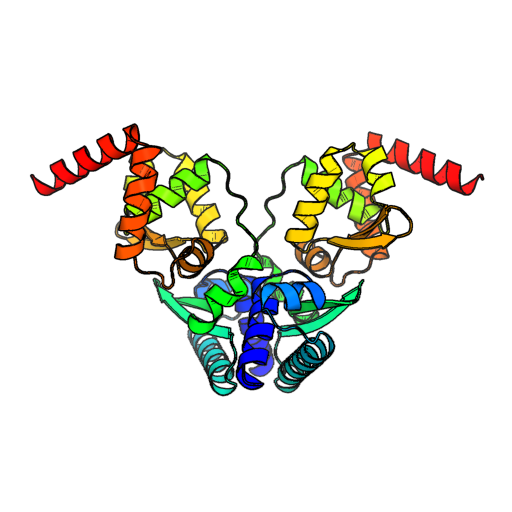O O . THR A 1 89 ? 9.016 18.391 2.223 1 84.12 89 THR A O 1
ATOM 704 N N . GLY A 1 90 ? 8.109 18.516 4.25 1 86.44 90 GLY A N 1
ATOM 705 C CA . GLY A 1 90 ? 9.352 18.141 4.898 1 86.44 90 GLY A CA 1
ATOM 706 C C . GLY A 1 90 ? 9.836 16.75 4.5 1 86.44 90 GLY A C 1
ATOM 707 O O . GLY A 1 90 ? 11.023 16.547 4.254 1 86.44 90 GLY A O 1
ATOM 708 N N . GLU A 1 91 ? 8.945 15.82 4.391 1 91.44 91 GLU A N 1
ATOM 709 C CA . GLU A 1 91 ? 9.258 14.445 4 1 91.44 91 GLU A CA 1
ATOM 710 C C . GLU A 1 91 ? 9.742 14.383 2.555 1 91.44 91 GLU A C 1
ATOM 712 O O . GLU A 1 91 ? 10.672 13.641 2.234 1 91.44 91 GLU A O 1
ATOM 717 N N . LEU A 1 92 ? 9.125 15.203 1.767 1 90.06 92 LEU A N 1
ATOM 718 C CA . LEU A 1 92 ? 9.5 15.25 0.358 1 90.06 92 LEU A CA 1
ATOM 719 C C . LEU A 1 92 ? 10.922 15.797 0.193 1 90.06 92 LEU A C 1
ATOM 721 O O . LEU A 1 92 ? 11.695 15.289 -0.62 1 90.06 92 LEU A O 1
ATOM 725 N N . LYS A 1 93 ? 11.195 16.766 0.924 1 87.44 93 LYS A N 1
ATOM 726 C CA . LYS A 1 93 ? 12.531 17.344 0.874 1 87.44 93 LYS A CA 1
ATOM 727 C C . LYS A 1 93 ? 13.586 16.328 1.319 1 87.44 93 LYS A C 1
ATOM 729 O O . LYS A 1 93 ? 14.625 16.188 0.674 1 87.44 93 LYS A O 1
ATOM 734 N N . THR A 1 94 ? 13.258 15.68 2.375 1 93.5 94 THR A N 1
ATOM 735 C CA . THR A 1 94 ? 14.164 14.641 2.857 1 93.5 94 THR A CA 1
ATOM 736 C C . THR A 1 94 ? 14.359 13.555 1.801 1 93.5 94 THR A C 1
ATOM 738 O O . THR A 1 94 ? 15.484 13.141 1.526 1 93.5 94 THR A O 1
ATOM 741 N N . LEU A 1 95 ? 13.297 13.164 1.155 1 94.19 95 LEU A N 1
ATOM 742 C CA . LEU A 1 95 ? 13.336 12.133 0.118 1 94.19 95 LEU A CA 1
ATOM 743 C C . LEU A 1 95 ? 14.18 12.594 -1.066 1 94.19 95 LEU A C 1
ATOM 745 O O . LEU A 1 95 ? 15.008 11.828 -1.574 1 94.19 95 LEU A O 1
ATOM 749 N N . ALA A 1 96 ? 13.969 13.789 -1.414 1 91.25 96 ALA A N 1
ATOM 750 C CA . ALA A 1 96 ? 14.719 14.352 -2.541 1 91.25 96 ALA A CA 1
ATOM 751 C C . ALA A 1 96 ? 16.219 14.383 -2.248 1 91.25 96 ALA A C 1
ATOM 753 O O . ALA A 1 96 ? 17.031 14.062 -3.115 1 91.25 96 ALA A O 1
ATOM 754 N N . LEU A 1 97 ? 16.531 14.711 -1.085 1 92.12 97 LEU A N 1
ATOM 755 C CA . LEU A 1 97 ? 17.938 14.773 -0.704 1 92.12 97 LEU A CA 1
ATOM 756 C C . LEU A 1 97 ? 18.562 13.383 -0.691 1 92.12 97 LEU A C 1
ATOM 758 O O . LEU A 1 97 ? 19.703 13.211 -1.116 1 92.12 97 LEU A O 1
ATOM 762 N N . ILE A 1 98 ? 17.828 12.414 -0.208 1 95.12 98 ILE A N 1
ATOM 763 C CA . ILE A 1 98 ? 18.328 11.047 -0.233 1 95.12 98 ILE A CA 1
ATOM 764 C C . ILE A 1 98 ? 18.578 10.617 -1.676 1 95.12 98 ILE A C 1
ATOM 766 O O . ILE A 1 98 ? 19.625 10.039 -1.983 1 95.12 98 ILE A O 1
ATOM 770 N N . ALA A 1 99 ? 17.656 10.906 -2.535 1 93.44 99 ALA A N 1
ATOM 771 C CA . ALA A 1 99 ? 17.781 10.539 -3.943 1 93.44 99 ALA A CA 1
ATOM 772 C C . ALA A 1 99 ? 19 11.203 -4.582 1 93.44 99 ALA A C 1
ATOM 774 O O . ALA A 1 99 ? 19.734 10.562 -5.344 1 93.44 99 ALA A O 1
ATOM 775 N N . TYR A 1 100 ? 19.266 12.352 -4.184 1 90.38 100 TYR A N 1
ATOM 776 C CA . TYR A 1 100 ? 20.312 13.141 -4.801 1 90.38 100 TYR A CA 1
ATOM 777 C C . TYR A 1 100 ? 21.688 12.758 -4.246 1 90.38 100 TYR A C 1
ATOM 779 O O . TYR A 1 100 ? 22.672 12.719 -4.98 1 90.38 100 TYR A O 1
ATOM 787 N N . LEU A 1 101 ? 21.734 12.422 -2.992 1 92.12 101 LEU A N 1
ATOM 788 C CA . LEU A 1 101 ? 23.031 12.266 -2.318 1 92.12 101 LEU A CA 1
ATOM 789 C C . LEU A 1 101 ? 23.328 10.789 -2.062 1 92.12 101 LEU A C 1
ATOM 791 O O . LEU A 1 101 ? 24.391 10.453 -1.534 1 92.12 101 LEU A O 1
ATOM 795 N N . GLN A 1 102 ? 22.469 9.961 -2.49 1 93.75 102 GLN A N 1
ATOM 796 C CA . GLN A 1 102 ? 22.625 8.547 -2.182 1 93.75 102 GLN A CA 1
ATOM 797 C C . GLN A 1 102 ? 23.906 7.988 -2.807 1 93.75 102 GLN A C 1
ATOM 799 O O . GLN A 1 102 ? 24.344 8.453 -3.867 1 93.75 102 GLN A O 1
ATOM 804 N N . PRO A 1 103 ? 24.516 6.992 -2.135 1 95.25 103 PRO A N 1
ATOM 805 C CA . PRO A 1 103 ? 24.234 6.602 -0.753 1 95.25 103 PRO A CA 1
ATOM 806 C C . PRO A 1 103 ? 24.656 7.66 0.262 1 95.25 103 PRO A C 1
ATOM 808 O O . PRO A 1 103 ? 25.703 8.281 0.106 1 95.25 103 PRO A O 1
ATOM 811 N N . ILE A 1 104 ? 23.812 7.895 1.29 1 95.44 104 ILE A N 1
ATOM 812 C CA . ILE A 1 104 ? 24.125 8.953 2.242 1 95.44 104 ILE A CA 1
ATOM 813 C C . ILE A 1 104 ? 23.906 8.445 3.668 1 95.44 104 ILE A C 1
ATOM 815 O O . ILE A 1 104 ? 22.969 7.695 3.936 1 95.44 104 ILE A O 1
ATOM 819 N N . GLU A 1 105 ? 24.766 8.93 4.527 1 96.81 105 GLU A N 1
ATOM 820 C CA . GLU A 1 105 ? 24.641 8.594 5.941 1 96.81 105 GLU A CA 1
ATOM 821 C C . GLU A 1 105 ? 23.469 9.352 6.582 1 96.81 105 GLU A C 1
ATOM 823 O O . GLU A 1 105 ? 23.297 10.555 6.348 1 96.81 105 GLU A O 1
ATOM 828 N N . GLN A 1 106 ? 22.781 8.641 7.375 1 97.06 106 GLN A N 1
ATOM 829 C CA . GLN A 1 106 ? 21.672 9.266 8.102 1 97.06 106 GLN A CA 1
ATOM 830 C C . GLN A 1 106 ? 22.172 10.438 8.945 1 97.06 106 GLN A C 1
ATOM 832 O O . GLN A 1 106 ? 21.516 11.477 9.016 1 97.06 106 GLN A O 1
ATOM 837 N N . SER A 1 107 ? 23.297 10.281 9.586 1 95.88 107 SER A N 1
ATOM 838 C CA . SER A 1 107 ? 23.859 11.32 10.43 1 95.88 107 SER A CA 1
ATOM 839 C C . SER A 1 107 ? 24.156 12.586 9.625 1 95.88 107 SER A C 1
ATOM 841 O O . SER A 1 107 ? 23.922 13.695 10.102 1 95.88 107 SER A O 1
ATOM 843 N N . LYS A 1 108 ? 24.672 12.43 8.461 1 94 108 LYS A N 1
ATOM 844 C CA . LYS A 1 108 ? 24.953 13.57 7.59 1 94 108 LYS A CA 1
ATOM 845 C C . LYS A 1 108 ? 23.656 14.281 7.184 1 94 108 LYS A C 1
ATOM 847 O O . LYS A 1 108 ? 23.594 15.508 7.145 1 94 108 LYS A O 1
ATOM 852 N N . LEU A 1 109 ? 22.703 13.508 6.871 1 94.88 109 LEU A N 1
ATOM 853 C CA . LEU A 1 109 ? 21.406 14.062 6.5 1 94.88 109 LEU A CA 1
ATOM 854 C C . LEU A 1 109 ? 20.797 14.859 7.656 1 94.88 109 LEU A C 1
ATOM 856 O O . LEU A 1 109 ? 20.203 15.914 7.441 1 94.88 109 LEU A O 1
ATOM 860 N N . VAL A 1 110 ? 20.984 14.328 8.875 1 94.75 110 VAL A N 1
ATOM 861 C CA . VAL A 1 110 ? 20.484 14.992 10.078 1 94.75 110 VAL A CA 1
ATOM 862 C C . VAL A 1 110 ? 21.203 16.328 10.266 1 94.75 110 VAL A C 1
ATOM 864 O O . VAL A 1 110 ? 20.594 17.312 10.664 1 94.75 110 VAL A O 1
ATOM 867 N N . LYS A 1 111 ? 22.438 16.328 9.992 1 92.69 111 LYS A N 1
ATOM 868 C CA . LYS A 1 111 ? 23.219 17.562 10.086 1 92.69 111 LYS A CA 1
ATOM 869 C C . LYS A 1 111 ? 22.719 18.609 9.086 1 92.69 111 LYS A C 1
ATOM 871 O O . LYS A 1 111 ? 22.703 19.797 9.375 1 92.69 111 LYS A O 1
ATOM 876 N N . LEU A 1 112 ? 22.25 18.156 8.023 1 88.5 112 LEU A N 1
ATOM 877 C CA . LEU A 1 112 ? 21.828 19.031 6.938 1 88.5 112 LEU A CA 1
ATOM 878 C C . LEU A 1 112 ? 20.422 19.547 7.168 1 88.5 112 LEU A C 1
ATOM 880 O O . LEU A 1 112 ? 20.109 20.688 6.801 1 88.5 112 LEU A O 1
ATOM 884 N N . ARG A 1 113 ? 19.531 18.75 7.773 1 90.94 113 ARG A N 1
ATOM 885 C CA . ARG A 1 113 ? 18.109 19.094 7.777 1 90.94 113 ARG A CA 1
ATOM 886 C C . ARG A 1 113 ? 17.562 19.141 9.203 1 90.94 113 ARG A C 1
ATOM 888 O O . ARG A 1 113 ? 16.406 19.5 9.414 1 90.94 113 ARG A O 1
ATOM 895 N N . GLY A 1 114 ? 18.344 18.625 10.102 1 92.31 114 GLY A N 1
ATOM 896 C CA . GLY A 1 114 ? 17.891 18.656 11.477 1 92.31 114 GLY A CA 1
ATOM 897 C C . GLY A 1 114 ? 17.312 17.328 11.938 1 92.31 114 GLY A C 1
ATOM 898 O O . GLY A 1 114 ? 17.203 16.375 11.148 1 92.31 114 GLY A O 1
ATOM 899 N N . SER A 1 115 ? 16.844 17.25 13.188 1 93.69 115 SER A N 1
ATOM 900 C CA . SER A 1 115 ? 16.484 16 13.859 1 93.69 115 SER A CA 1
ATOM 901 C C . SER A 1 115 ? 15.164 15.461 13.336 1 93.69 115 SER A C 1
ATOM 903 O O . SER A 1 115 ? 14.852 14.281 13.516 1 93.69 115 SER A O 1
ATOM 905 N N . GLN A 1 116 ? 14.359 16.281 12.688 1 94 116 GLN A N 1
ATOM 906 C CA . GLN A 1 116 ? 13.086 15.828 12.133 1 94 116 GLN A CA 1
ATOM 907 C C . GLN A 1 116 ? 13.289 14.742 11.078 1 94 116 GLN A C 1
ATOM 909 O O . GLN A 1 116 ? 12.367 14 10.758 1 94 116 GLN A O 1
ATOM 914 N N . VAL A 1 117 ? 14.438 14.633 10.625 1 94.25 117 VAL A N 1
ATOM 915 C CA . VAL A 1 117 ? 14.797 13.68 9.578 1 94.25 117 VAL A CA 1
ATOM 916 C C . VAL A 1 117 ? 14.594 12.258 10.086 1 94.25 117 VAL A C 1
ATOM 918 O O . VAL A 1 117 ? 14.227 11.359 9.32 1 94.25 117 VAL A O 1
ATOM 921 N N . TYR A 1 118 ? 14.797 12.086 11.375 1 95.62 118 TYR A N 1
ATOM 922 C CA . TYR A 1 118 ? 14.609 10.75 11.93 1 95.62 118 TYR A CA 1
ATOM 923 C C . TYR A 1 118 ? 13.195 10.242 11.672 1 95.62 118 TYR A C 1
ATOM 925 O O . TYR A 1 118 ? 13.008 9.109 11.227 1 95.62 118 TYR A O 1
ATOM 933 N N . GLU A 1 119 ? 12.281 11.086 11.844 1 95.19 119 GLU A N 1
ATOM 934 C CA . GLU A 1 119 ? 10.891 10.719 11.617 1 95.19 119 GLU A CA 1
ATOM 935 C C . GLU A 1 119 ? 10.602 10.562 10.125 1 95.19 119 GLU A C 1
ATOM 937 O O . GLU A 1 119 ? 9.867 9.664 9.719 1 95.19 119 GLU A O 1
ATOM 942 N N . HIS A 1 120 ? 11.172 11.414 9.367 1 95.69 120 HIS A N 1
ATOM 943 C CA . HIS A 1 120 ? 10.992 11.336 7.922 1 95.69 120 HIS A CA 1
ATOM 944 C C . HIS A 1 120 ? 11.492 10 7.375 1 95.69 120 HIS A C 1
ATOM 946 O O . HIS A 1 120 ? 10.797 9.336 6.598 1 95.69 120 HIS A O 1
ATOM 952 N N . ILE A 1 121 ? 12.633 9.664 7.859 1 96.44 121 ILE A N 1
ATOM 953 C CA . ILE A 1 121 ? 13.258 8.438 7.367 1 96.44 121 ILE A CA 1
ATOM 954 C C . ILE A 1 121 ? 12.414 7.23 7.77 1 96.44 121 ILE A C 1
ATOM 956 O O . ILE A 1 121 ? 12.203 6.316 6.969 1 96.44 121 ILE A O 1
ATOM 960 N N . LYS A 1 122 ? 11.984 7.266 8.992 1 94.12 122 LYS A N 1
ATOM 961 C CA . LYS A 1 122 ? 11.125 6.184 9.461 1 94.12 122 LYS A CA 1
ATOM 962 C C . LYS A 1 122 ? 9.906 6.016 8.547 1 94.12 122 LYS A C 1
ATOM 964 O O . LYS A 1 122 ? 9.586 4.902 8.133 1 94.12 122 LYS A O 1
ATOM 969 N N . ARG A 1 123 ? 9.312 7.031 8.188 1 93.38 123 ARG A N 1
ATOM 970 C CA . ARG A 1 123 ? 8.125 7.012 7.34 1 93.38 123 ARG A CA 1
ATOM 971 C C . ARG A 1 123 ? 8.469 6.539 5.93 1 93.38 123 ARG A C 1
ATOM 973 O O . ARG A 1 123 ? 7.766 5.703 5.359 1 93.38 123 ARG A O 1
ATOM 980 N N . LEU A 1 124 ? 9.539 7.031 5.418 1 95.94 124 LEU A N 1
ATOM 981 C CA . LEU A 1 124 ? 9.961 6.684 4.066 1 95.94 124 LEU A CA 1
ATOM 982 C C . LEU A 1 124 ? 10.312 5.203 3.971 1 95.94 124 LEU A C 1
ATOM 984 O O . LEU A 1 124 ? 10.07 4.566 2.943 1 95.94 124 LEU A O 1
ATOM 988 N N . LEU A 1 125 ? 10.867 4.695 5.098 1 94.56 125 LEU A N 1
ATOM 989 C CA . LEU A 1 125 ? 11.172 3.27 5.184 1 94.56 125 LEU A CA 1
ATOM 990 C C . LEU A 1 125 ? 9.891 2.441 5.203 1 94.56 125 LEU A C 1
ATOM 992 O O . LEU A 1 125 ? 9.781 1.441 4.488 1 94.56 125 LEU A O 1
ATOM 996 N N . GLU A 1 126 ? 8.969 2.932 5.902 1 92.06 126 GLU A N 1
ATOM 997 C CA . GLU A 1 126 ? 7.695 2.232 6.023 1 92.06 126 GLU A CA 1
ATOM 998 C C . GLU A 1 126 ? 6.953 2.201 4.688 1 92.06 126 GLU A C 1
ATOM 1000 O O . GLU A 1 126 ? 6.258 1.232 4.383 1 92.06 126 GLU A O 1
ATOM 1005 N N . MET A 1 127 ? 7.148 3.201 3.924 1 92.88 127 MET A N 1
ATOM 1006 C CA . MET A 1 127 ? 6.496 3.291 2.623 1 92.88 127 MET A CA 1
ATOM 1007 C C . MET A 1 127 ? 7.27 2.504 1.569 1 92.88 127 MET A C 1
ATOM 1009 O O . MET A 1 127 ? 6.797 2.34 0.442 1 92.88 127 MET A O 1
ATOM 1013 N N . GLY A 1 128 ? 8.438 2.098 1.934 1 93.5 128 GLY A N 1
ATOM 1014 C CA . GLY A 1 128 ? 9.25 1.302 1.025 1 93.5 128 GLY A CA 1
ATOM 1015 C C . GLY A 1 128 ? 9.953 2.133 -0.032 1 93.5 128 GLY A C 1
ATOM 1016 O O . GLY A 1 128 ? 10.391 1.604 -1.057 1 93.5 128 GLY A O 1
ATOM 1017 N N . LEU A 1 129 ? 10.133 3.4 0.21 1 95.56 129 LEU A N 1
ATOM 1018 C CA . LEU A 1 129 ? 10.68 4.297 -0.8 1 95.56 129 LEU A CA 1
ATOM 1019 C C . LEU A 1 129 ? 12.203 4.383 -0.679 1 95.56 129 LEU A C 1
ATOM 1021 O O . LEU A 1 129 ? 12.883 4.75 -1.637 1 95.56 129 LEU A O 1
ATOM 1025 N N . VAL A 1 130 ? 12.703 4.082 0.541 1 96.38 130 VAL A N 1
ATOM 1026 C CA . VAL A 1 130 ? 14.141 4.117 0.781 1 96.38 130 VAL A CA 1
ATOM 1027 C C . VAL A 1 130 ? 14.562 2.859 1.538 1 96.38 130 VAL A C 1
ATOM 1029 O O . VAL A 1 130 ? 13.734 2.162 2.119 1 96.38 130 VAL A O 1
ATOM 1032 N N . TYR A 1 131 ? 15.781 2.588 1.432 1 94.5 131 TYR A N 1
ATOM 1033 C CA . TYR A 1 131 ? 16.359 1.54 2.268 1 94.5 131 TYR A CA 1
ATOM 1034 C C . TYR A 1 131 ? 17.312 2.125 3.293 1 94.5 131 TYR A C 1
ATOM 1036 O O . TYR A 1 131 ? 17.781 3.254 3.139 1 94.5 131 TYR A O 1
ATOM 1044 N N . ALA A 1 132 ? 17.578 1.386 4.371 1 94.69 132 ALA A N 1
ATOM 1045 C CA . ALA A 1 132 ? 18.547 1.719 5.402 1 94.69 132 ALA A CA 1
ATOM 1046 C C . ALA A 1 132 ? 19.375 0.498 5.785 1 94.69 132 ALA A C 1
ATOM 1048 O O . ALA A 1 132 ? 18.844 -0.594 5.977 1 94.69 132 ALA A O 1
ATOM 1049 N N . GLU A 1 133 ? 20.672 0.718 5.82 1 92.81 133 GLU A N 1
ATOM 1050 C CA . GLU A 1 133 ? 21.594 -0.32 6.258 1 92.81 133 GLU A CA 1
ATOM 1051 C C . GLU A 1 133 ? 22.547 0.204 7.332 1 92.81 133 GLU A C 1
ATOM 1053 O O . GLU A 1 133 ? 23.016 1.343 7.258 1 92.81 133 GLU A O 1
ATOM 1058 N N . PRO A 1 134 ? 22.75 -0.681 8.273 1 91.81 134 PRO A N 1
ATOM 1059 C CA . PRO A 1 134 ? 23.719 -0.245 9.281 1 91.81 134 PRO A CA 1
ATOM 1060 C C . PRO A 1 134 ? 25.094 0.07 8.688 1 91.81 134 PRO A C 1
ATOM 1062 O O . PRO A 1 134 ? 25.547 -0.627 7.773 1 91.81 134 PRO A O 1
ATOM 1065 N N . TYR A 1 135 ? 25.656 1.123 9.141 1 92.31 135 TYR A N 1
ATOM 1066 C CA . TYR A 1 135 ? 26.984 1.567 8.719 1 92.31 135 TYR A CA 1
ATOM 1067 C C . TYR A 1 135 ? 27.688 2.314 9.852 1 92.31 135 TYR A C 1
ATOM 1069 O O . TYR A 1 135 ? 27.359 3.461 10.148 1 92.31 135 TYR A O 1
ATOM 1077 N N . GLU A 1 136 ? 28.75 1.669 10.344 1 91.62 136 GLU A N 1
ATOM 1078 C CA . GLU A 1 136 ? 29.469 2.238 11.477 1 91.62 136 GLU A CA 1
ATOM 1079 C C . GLU A 1 136 ? 28.516 2.602 12.609 1 91.62 136 GLU A C 1
ATOM 1081 O O . GLU A 1 136 ? 27.75 1.755 13.086 1 91.62 136 GLU A O 1
ATOM 1086 N N . ARG A 1 137 ? 28.438 3.936 13.016 1 91.31 137 ARG A N 1
ATOM 1087 C CA . ARG A 1 137 ? 27.562 4.387 14.094 1 91.31 137 ARG A CA 1
ATOM 1088 C C . ARG A 1 137 ? 26.297 5.027 13.547 1 91.31 137 ARG A C 1
ATOM 1090 O O . ARG A 1 137 ? 25.656 5.828 14.227 1 91.31 137 ARG A O 1
ATOM 1097 N N . THR A 1 138 ? 26.094 4.797 12.305 1 95.31 138 THR A N 1
ATOM 1098 C CA . THR A 1 138 ? 24.906 5.375 11.664 1 95.31 138 THR A CA 1
ATOM 1099 C C . THR A 1 138 ? 24.328 4.41 10.633 1 95.31 138 THR A C 1
ATOM 1101 O O . THR A 1 138 ? 24.547 3.197 10.719 1 95.31 138 THR A O 1
ATOM 1104 N N . LYS A 1 139 ? 23.406 4.898 9.789 1 95.69 139 LYS A N 1
ATOM 1105 C CA . LYS A 1 139 ? 22.828 4.125 8.703 1 95.69 139 LYS A CA 1
ATOM 1106 C C . LYS A 1 139 ? 23.109 4.777 7.352 1 95.69 139 LYS A C 1
ATOM 1108 O O . LYS A 1 139 ? 23.203 6.004 7.254 1 95.69 139 LYS A O 1
ATOM 1113 N N . ILE A 1 140 ? 23.266 3.854 6.391 1 96.25 140 ILE A N 1
ATOM 1114 C CA . ILE A 1 140 ? 23.359 4.332 5.016 1 96.25 140 ILE A CA 1
ATOM 1115 C C . ILE A 1 140 ? 22 4.234 4.34 1 96.25 140 ILE A C 1
ATOM 1117 O O . ILE A 1 140 ? 21.312 3.215 4.457 1 96.25 140 ILE A O 1
ATOM 1121 N N . LEU A 1 141 ? 21.656 5.32 3.643 1 96.69 141 LEU A N 1
ATOM 1122 C CA . LEU A 1 141 ? 20.344 5.41 3.029 1 96.69 141 LEU A CA 1
ATOM 1123 C C . LEU A 1 141 ? 20.453 5.48 1.51 1 96.69 141 LEU A C 1
ATOM 1125 O O . LEU A 1 141 ? 21.406 6.043 0.978 1 96.69 141 LEU A O 1
ATOM 1129 N N . GLY A 1 142 ? 19.406 4.957 0.858 1 95.75 142 GLY A N 1
ATOM 1130 C CA . GLY A 1 142 ? 19.25 5.047 -0.584 1 95.75 142 GLY A CA 1
ATOM 1131 C C . GLY A 1 142 ? 17.828 4.773 -1.042 1 95.75 142 GLY A C 1
ATOM 1132 O O . GLY A 1 142 ? 16.953 4.465 -0.226 1 95.75 142 GLY A O 1
ATOM 1133 N N . THR A 1 143 ? 17.547 4.945 -2.369 1 95.12 143 THR A N 1
ATOM 1134 C CA . THR A 1 143 ? 16.219 4.742 -2.93 1 95.12 143 THR A CA 1
ATOM 1135 C C . THR A 1 143 ? 15.984 3.27 -3.248 1 95.12 143 THR A C 1
ATOM 1137 O O . THR A 1 143 ? 16.922 2.479 -3.275 1 95.12 143 THR A O 1
ATOM 1140 N N . THR A 1 144 ? 14.758 2.883 -3.377 1 94.12 144 THR A N 1
ATOM 1141 C CA . THR A 1 144 ? 14.375 1.519 -3.719 1 94.12 144 THR A CA 1
ATOM 1142 C C . THR A 1 144 ? 13.789 1.458 -5.129 1 94.12 144 THR A C 1
ATOM 1144 O O . THR A 1 144 ? 13.633 2.49 -5.785 1 94.12 144 THR A O 1
ATOM 1147 N N . GLN A 1 145 ? 13.469 0.214 -5.527 1 92.31 145 GLN A N 1
ATOM 1148 C CA . GLN A 1 145 ? 12.805 0.026 -6.809 1 92.31 145 GLN A CA 1
ATOM 1149 C C . GLN A 1 145 ? 11.43 0.698 -6.816 1 92.31 145 GLN A C 1
ATOM 1151 O O . GLN A 1 145 ? 11.016 1.266 -7.832 1 92.31 145 GLN A O 1
ATOM 1156 N N . LYS A 1 146 ? 10.766 0.605 -5.723 1 93.56 146 LYS A N 1
ATOM 1157 C CA . LYS A 1 146 ? 9.469 1.261 -5.605 1 93.56 146 LYS A CA 1
ATOM 1158 C C . LYS A 1 146 ? 9.578 2.76 -5.859 1 93.56 146 LYS A C 1
ATOM 1160 O O . LYS A 1 146 ? 8.742 3.344 -6.551 1 93.56 146 LYS A O 1
ATOM 1165 N N . PHE A 1 147 ? 10.641 3.373 -5.32 1 94.88 147 PHE A N 1
ATOM 1166 C CA . PHE A 1 147 ? 10.914 4.781 -5.578 1 94.88 147 PHE A CA 1
ATOM 1167 C C . PHE A 1 147 ? 11.078 5.035 -7.074 1 94.88 147 PHE A C 1
ATOM 1169 O O . PHE A 1 147 ? 10.438 5.93 -7.633 1 94.88 147 PHE A O 1
ATOM 1176 N N . ALA A 1 148 ? 11.93 4.234 -7.641 1 92.12 148 ALA A N 1
ATOM 1177 C CA . ALA A 1 148 ? 12.242 4.41 -9.055 1 92.12 148 ALA A CA 1
ATOM 1178 C C . ALA A 1 148 ? 10.977 4.336 -9.906 1 92.12 148 ALA A C 1
ATOM 1180 O O . ALA A 1 148 ? 10.75 5.184 -10.773 1 92.12 148 ALA A O 1
ATOM 1181 N N . GLU A 1 149 ? 10.156 3.414 -9.602 1 90.75 149 GLU A N 1
ATOM 1182 C CA . GLU A 1 149 ? 8.93 3.219 -10.367 1 90.75 149 GLU A CA 1
ATOM 1183 C C . GLU A 1 149 ? 7.98 4.406 -10.203 1 90.75 149 GLU A C 1
ATOM 1185 O O . GLU A 1 149 ? 7.488 4.953 -11.188 1 90.75 149 GLU A O 1
ATOM 1190 N N . LEU A 1 150 ? 7.836 4.801 -9 1 90.94 150 LEU A N 1
ATOM 1191 C CA . LEU A 1 150 ? 6.867 5.848 -8.688 1 90.94 150 LEU A CA 1
ATOM 1192 C C . LEU A 1 150 ? 7.305 7.184 -9.281 1 90.94 150 LEU A C 1
ATOM 1194 O O . LEU A 1 150 ? 6.461 7.992 -9.68 1 90.94 150 LEU A O 1
ATOM 1198 N N . TYR A 1 151 ? 8.594 7.328 -9.289 1 89.81 151 TYR A N 1
ATOM 1199 C CA . TYR A 1 151 ? 9.07 8.641 -9.703 1 89.81 151 TYR A CA 1
ATOM 1200 C C . TYR A 1 151 ? 9.625 8.602 -11.117 1 89.81 151 TYR A C 1
ATOM 1202 O O . TYR A 1 151 ? 10.367 9.5 -11.531 1 89.81 151 TYR A O 1
ATOM 1210 N N . GLY A 1 152 ? 9.367 7.605 -11.836 1 86.62 152 GLY A N 1
ATOM 1211 C CA . GLY A 1 152 ? 9.477 7.605 -13.289 1 86.62 152 GLY A CA 1
ATOM 1212 C C . GLY A 1 152 ? 10.805 7.082 -13.789 1 86.62 152 GLY A C 1
ATOM 1213 O O . GLY A 1 152 ? 11.266 7.465 -14.867 1 86.62 152 GLY A O 1
ATOM 1214 N N . PHE A 1 153 ? 11.5 6.285 -13.031 1 88.75 153 PHE A N 1
ATOM 1215 C CA . PHE A 1 153 ? 12.758 5.68 -13.461 1 88.75 153 PHE A CA 1
ATOM 1216 C C . PHE A 1 153 ? 12.555 4.211 -13.805 1 88.75 153 PHE A C 1
ATOM 1218 O O . PHE A 1 153 ? 11.805 3.502 -13.133 1 88.75 153 PHE A O 1
ATOM 1225 N N . PRO A 1 154 ? 13.164 3.74 -14.859 1 82.88 154 PRO A N 1
ATOM 1226 C CA . PRO A 1 154 ? 13 2.342 -15.266 1 82.88 154 PRO A CA 1
ATOM 1227 C C . PRO A 1 154 ? 13.594 1.363 -14.258 1 82.88 154 PRO A C 1
ATOM 1229 O O . PRO A 1 154 ? 13.133 0.224 -14.148 1 82.88 154 PRO A O 1
ATOM 1232 N N . GLU A 1 155 ? 14.625 1.799 -13.688 1 87.69 155 GLU A N 1
ATOM 1233 C CA . GLU A 1 155 ? 15.297 0.995 -12.672 1 87.69 155 GLU A CA 1
ATOM 1234 C C . GLU A 1 155 ? 15.844 1.869 -11.547 1 87.69 155 GLU A C 1
ATOM 1236 O O . GLU A 1 155 ? 15.938 3.09 -11.695 1 87.69 155 GLU A O 1
ATOM 1241 N N . ASN A 1 156 ? 16.094 1.166 -10.461 1 91.06 156 ASN A N 1
ATOM 1242 C CA . ASN A 1 156 ? 16.688 1.889 -9.344 1 91.06 156 ASN A CA 1
ATOM 1243 C C . ASN A 1 156 ? 18.203 2.062 -9.523 1 91.06 156 ASN A C 1
ATOM 1245 O O . ASN A 1 156 ? 18.984 1.487 -8.773 1 91.06 156 ASN A O 1
ATOM 1249 N N . ASP A 1 157 ? 18.547 2.904 -10.422 1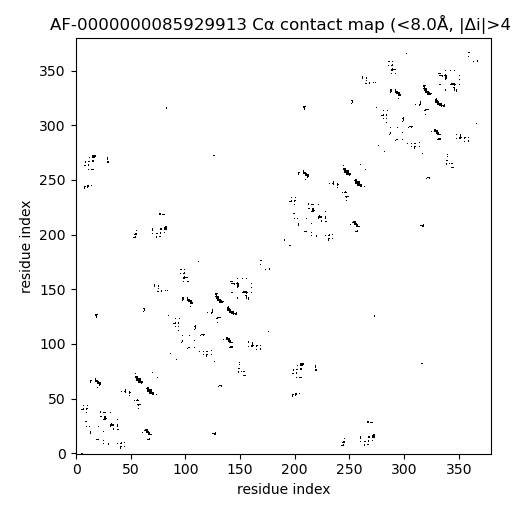 92.25 157 ASP A N 1
ATOM 1250 C CA . ASP A 1 157 ? 19.938 3.266 -10.664 1 92.25 157 ASP A CA 1
ATOM 1251 C C . ASP A 1 157 ? 20.297 4.562 -9.945 1 92.25 157 ASP A C 1
ATOM 1253 O O . ASP A 1 157 ? 19.828 5.637 -10.32 1 92.25 157 ASP A O 1
ATOM 1257 N N . PRO A 1 158 ? 21.156 4.434 -8.977 1 92 158 PRO A N 1
ATOM 1258 C CA . PRO A 1 158 ? 21.469 5.621 -8.18 1 92 158 PRO A CA 1
ATOM 1259 C C . PRO A 1 158 ? 22.047 6.758 -9.016 1 92 158 PRO A C 1
ATOM 1261 O O . PRO A 1 158 ? 21.781 7.93 -8.75 1 92 158 PRO A O 1
ATOM 1264 N N . LEU A 1 159 ? 22.844 6.422 -10.016 1 92.06 159 LEU A N 1
ATOM 1265 C CA . LEU A 1 159 ? 23.5 7.457 -10.812 1 92.06 159 LEU A CA 1
ATOM 1266 C C . LEU A 1 159 ? 22.469 8.227 -11.641 1 92.06 159 LEU A C 1
ATOM 1268 O O . LEU A 1 159 ? 22.516 9.461 -11.695 1 92.06 159 LEU A O 1
ATOM 1272 N N . ILE A 1 160 ? 21.641 7.535 -12.227 1 90.81 160 ILE A N 1
ATOM 1273 C CA . ILE A 1 160 ? 20.609 8.156 -13.039 1 90.81 160 ILE A CA 1
ATOM 1274 C C . ILE A 1 160 ? 19.688 8.992 -12.156 1 90.81 160 ILE A C 1
ATOM 1276 O O . ILE A 1 160 ? 19.344 10.125 -12.508 1 90.81 160 ILE A O 1
ATOM 1280 N N . ILE A 1 161 ? 19.344 8.469 -11.031 1 91.12 161 ILE A N 1
ATOM 1281 C CA . ILE A 1 161 ? 18.438 9.133 -10.102 1 91.12 161 ILE A CA 1
ATOM 1282 C C . ILE A 1 161 ? 19.109 10.391 -9.555 1 91.12 161 ILE A C 1
ATOM 1284 O O . ILE A 1 161 ? 18.484 11.453 -9.492 1 91.12 161 ILE A O 1
ATOM 1288 N N . LYS A 1 162 ? 20.328 10.328 -9.258 1 90 162 LYS A N 1
ATOM 1289 C CA . LYS A 1 162 ? 21.078 11.477 -8.758 1 90 162 LYS A CA 1
ATOM 1290 C C . LYS A 1 162 ? 21.062 12.617 -9.773 1 90 162 LYS A C 1
ATOM 1292 O O . LYS A 1 162 ? 20.828 13.773 -9.406 1 90 162 LYS A O 1
ATOM 1297 N N . GLU A 1 163 ? 21.266 12.273 -10.969 1 86.94 163 GLU A N 1
ATOM 1298 C CA . GLU A 1 163 ? 21.328 13.281 -12.031 1 86.94 163 GLU A CA 1
ATOM 1299 C C . GLU A 1 163 ? 19.984 13.969 -12.227 1 86.94 163 GLU A C 1
ATOM 1301 O O . GLU A 1 163 ? 19.922 15.188 -12.406 1 86.94 163 GLU A O 1
ATOM 1306 N N . ALA A 1 164 ? 18.984 13.203 -12.164 1 83.56 164 ALA A N 1
ATOM 1307 C CA . ALA A 1 164 ? 17.641 13.742 -12.352 1 83.56 164 ALA A CA 1
ATOM 1308 C C . ALA A 1 164 ? 17.266 14.688 -11.211 1 83.56 164 ALA A C 1
ATOM 1310 O O . ALA A 1 164 ? 16.609 15.711 -11.438 1 83.56 164 ALA A O 1
ATOM 1311 N N . PHE A 1 165 ? 17.719 14.375 -10.016 1 84.06 165 PHE A N 1
ATOM 1312 C CA . PHE A 1 165 ? 17.297 15.148 -8.852 1 84.06 165 PHE A CA 1
ATOM 1313 C C . PHE A 1 165 ? 18.281 16.281 -8.586 1 84.06 165 PHE A C 1
ATOM 1315 O O . PHE A 1 165 ? 17.969 17.203 -7.816 1 84.06 165 PHE A O 1
ATOM 1322 N N . LYS A 1 166 ? 19.359 16.234 -9.164 1 77.81 166 LYS A N 1
ATOM 1323 C CA . LYS A 1 166 ? 20.281 17.375 -9.094 1 77.81 166 LYS A CA 1
ATOM 1324 C C . LYS A 1 166 ? 19.609 18.656 -9.586 1 77.81 166 LYS A C 1
ATOM 1326 O O . LYS A 1 166 ? 19.719 19.703 -8.945 1 77.81 166 LYS A O 1
ATOM 1331 N N . LYS A 1 167 ? 18.922 18.469 -10.594 1 67.94 167 LYS A N 1
ATOM 1332 C CA . LYS A 1 167 ? 18.25 19.625 -11.195 1 67.94 167 LYS A CA 1
ATOM 1333 C C . LYS A 1 167 ? 17.109 20.125 -10.305 1 67.94 167 LYS A C 1
ATOM 1335 O O . LYS A 1 167 ? 16.906 21.328 -10.172 1 67.94 167 LYS A O 1
ATOM 1340 N N . VAL A 1 168 ? 16.469 19.234 -9.648 1 62.81 168 VAL A N 1
ATOM 1341 C CA . VAL A 1 168 ? 15.312 19.562 -8.828 1 62.81 168 VAL A CA 1
ATOM 1342 C C . VAL A 1 168 ? 15.766 20.234 -7.539 1 62.81 168 VAL A C 1
ATOM 1344 O O . VAL A 1 168 ? 15.203 21.266 -7.137 1 62.81 168 VAL A O 1
ATOM 1347 N N . VAL A 1 169 ? 16.75 19.734 -6.934 1 66.56 169 VAL A N 1
ATOM 1348 C CA . VAL A 1 169 ? 17.234 20.234 -5.648 1 66.56 169 VAL A CA 1
ATOM 1349 C C . VAL A 1 169 ? 17.906 21.594 -5.836 1 66.56 169 VAL A C 1
ATOM 1351 O O . VAL A 1 169 ? 17.781 22.469 -4.992 1 66.56 169 VAL A O 1
ATOM 1354 N N . HIS A 1 170 ? 18.562 21.719 -6.793 1 60.94 170 HIS A N 1
ATOM 1355 C CA . HIS A 1 170 ? 19.188 23 -7.062 1 60.94 170 HIS A CA 1
ATOM 1356 C C . HIS A 1 170 ? 18.156 24.109 -7.242 1 60.94 170 HIS A C 1
ATOM 1358 O O . HIS A 1 170 ? 18.359 25.234 -6.793 1 60.94 170 HIS A O 1
ATOM 1364 N N . ALA A 1 171 ? 17.109 23.656 -7.797 1 54.25 171 ALA A N 1
ATOM 1365 C CA . ALA A 1 171 ? 16.078 24.641 -8.055 1 54.25 171 ALA A CA 1
ATOM 1366 C C . ALA A 1 171 ? 15.352 25.031 -6.773 1 54.25 171 ALA A C 1
ATOM 1368 O O . ALA A 1 171 ? 15.031 26.203 -6.559 1 54.25 171 ALA A O 1
ATOM 1369 N N . GLU A 1 172 ? 15.141 24.109 -5.992 1 55.72 172 GLU A N 1
ATOM 1370 C CA . GLU A 1 172 ? 14.289 24.359 -4.836 1 55.72 172 GLU A CA 1
ATOM 1371 C C . GLU A 1 172 ? 15.117 24.609 -3.576 1 55.72 172 GLU A C 1
ATOM 1373 O O . GLU A 1 172 ? 14.695 25.344 -2.684 1 55.72 172 GLU A O 1
ATOM 1378 N N . TYR A 1 173 ? 16.25 24.016 -3.6 1 59.44 173 TYR A N 1
ATOM 1379 C CA . TYR A 1 173 ? 17 24.047 -2.346 1 59.44 173 TYR A CA 1
ATOM 1380 C C . TYR A 1 173 ? 18.375 24.656 -2.547 1 59.44 173 TYR A C 1
ATOM 1382 O O . TYR A 1 173 ? 19.391 24.094 -2.104 1 59.44 173 TYR A O 1
ATOM 1390 N N . SER A 1 174 ? 18.359 25.641 -3.281 1 56.31 174 SER A N 1
ATOM 1391 C CA . SER A 1 174 ? 19.609 26.312 -3.611 1 56.31 174 SER A CA 1
ATOM 1392 C C . SER A 1 174 ? 20.469 26.516 -2.367 1 56.31 174 SER A C 1
ATOM 1394 O O . SER A 1 174 ? 21.688 26.344 -2.406 1 56.31 174 SER A O 1
ATOM 1396 N N . ASP A 1 175 ? 19.766 26.844 -1.374 1 53.5 175 ASP A N 1
ATOM 1397 C CA . ASP A 1 175 ? 20.531 27.125 -0.155 1 53.5 175 ASP A CA 1
ATOM 1398 C C . ASP A 1 175 ? 21.141 25.844 0.412 1 53.5 175 ASP A C 1
ATOM 1400 O O . ASP A 1 175 ? 22.281 25.844 0.887 1 53.5 175 ASP A O 1
ATOM 1404 N N . LEU A 1 176 ? 20.469 24.797 0.327 1 56.16 176 LEU A N 1
ATOM 1405 C CA . LEU A 1 176 ? 20.938 23.516 0.867 1 56.16 176 LEU A CA 1
ATOM 1406 C C . LEU A 1 176 ? 22.062 22.938 0.014 1 56.16 176 LEU A C 1
ATOM 1408 O O . LEU A 1 176 ? 23.031 22.391 0.544 1 56.16 176 LEU A O 1
ATOM 1412 N N . ILE A 1 177 ? 21.953 23.172 -1.239 1 57.31 177 ILE A N 1
ATOM 1413 C CA . ILE A 1 177 ? 22.953 22.641 -2.156 1 57.31 177 ILE A CA 1
ATOM 1414 C C . ILE A 1 177 ? 24.281 23.344 -1.921 1 57.31 177 ILE A C 1
ATOM 1416 O O . ILE A 1 177 ? 25.344 22.719 -1.958 1 57.31 177 ILE A O 1
ATOM 1420 N N . SER A 1 178 ? 24.125 24.578 -1.69 1 56.88 178 SER A N 1
ATOM 1421 C CA . SER A 1 178 ? 25.344 25.328 -1.419 1 56.88 178 SER A CA 1
ATOM 1422 C C . SER A 1 178 ? 26.078 24.766 -0.199 1 56.88 178 SER A C 1
ATOM 1424 O O . SER A 1 178 ? 27.297 24.672 -0.19 1 56.88 178 SER A O 1
ATOM 1426 N N . LYS A 1 179 ? 25.344 24.328 0.684 1 55.09 179 LYS A N 1
ATOM 1427 C CA . LYS A 1 179 ? 25.953 23.766 1.893 1 55.09 179 LYS A CA 1
ATOM 1428 C C . LYS A 1 179 ? 26.578 22.406 1.615 1 55.09 179 LYS A C 1
ATOM 1430 O O . LYS A 1 179 ? 27.672 22.109 2.119 1 55.09 179 LYS A O 1
ATOM 1435 N N . ILE A 1 180 ? 26.016 21.656 0.846 1 59.06 180 ILE A N 1
ATOM 1436 C CA . ILE A 1 180 ? 26.453 20.312 0.508 1 59.06 180 ILE A CA 1
ATOM 1437 C C . ILE A 1 180 ? 27.734 20.359 -0.318 1 59.06 180 ILE A C 1
ATOM 1439 O O . ILE A 1 180 ? 28.688 19.609 -0.068 1 59.06 180 ILE A O 1
ATOM 1443 N N . GLU A 1 181 ? 27.656 21.156 -1.289 1 57.38 181 GLU A N 1
ATOM 1444 C CA . GLU A 1 181 ? 28.828 21.312 -2.146 1 57.38 181 GLU A CA 1
ATOM 1445 C C . GLU A 1 181 ? 30.031 21.812 -1.355 1 57.38 181 GLU A C 1
ATOM 1447 O O . GLU A 1 181 ? 31.156 21.406 -1.608 1 57.38 181 GLU A O 1
ATOM 1452 N N . LY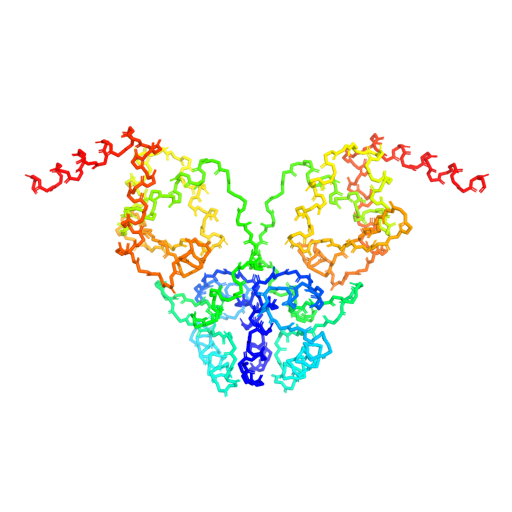S A 1 182 ? 29.766 22.594 -0.448 1 57 182 LYS A N 1
ATOM 1453 C CA . LYS A 1 182 ? 30.844 23.109 0.4 1 57 182 LYS A CA 1
ATOM 1454 C C . LYS A 1 182 ? 31.422 22 1.286 1 57 182 LYS A C 1
ATOM 1456 O O . LYS A 1 182 ? 32.625 21.906 1.468 1 57 182 LYS A O 1
ATOM 1461 N N . GLU A 1 183 ? 30.562 21.141 1.691 1 53.12 183 GLU A N 1
ATOM 1462 C CA . GLU A 1 183 ? 31.016 20.062 2.553 1 53.12 183 GLU A CA 1
ATOM 1463 C C . GLU A 1 183 ? 31.719 18.969 1.746 1 53.12 183 GLU A C 1
ATOM 1465 O O . GLU A 1 183 ? 32.688 18.375 2.213 1 53.12 183 GLU A O 1
ATOM 1470 N N . GLN A 1 184 ? 31.188 18.641 0.654 1 54.16 184 GLN A N 1
ATOM 1471 C CA . GLN A 1 184 ? 31.844 17.656 -0.202 1 54.16 184 GLN A CA 1
ATOM 1472 C C . GLN A 1 184 ? 33.219 18.156 -0.655 1 54.16 184 GLN A C 1
ATOM 1474 O O . GLN A 1 184 ? 34.156 17.375 -0.767 1 54.16 184 GLN A O 1
ATOM 1479 N N . LYS A 1 185 ? 33.312 19.422 -1.004 1 54.62 185 LYS A N 1
ATOM 1480 C CA . LYS A 1 185 ? 34.562 20 -1.401 1 54.62 185 LYS A CA 1
ATOM 1481 C C . LYS A 1 185 ? 35.562 19.984 -0.247 1 54.62 185 LYS A C 1
ATOM 1483 O O . LYS A 1 185 ? 36.75 19.734 -0.45 1 54.62 185 LYS A O 1
ATOM 1488 N N . ASN A 1 186 ? 35.094 20.109 0.839 1 52.88 186 ASN A N 1
ATOM 1489 C CA . ASN A 1 186 ? 35.969 20.062 1.996 1 52.88 186 ASN A CA 1
ATOM 1490 C C . ASN A 1 186 ? 36.438 18.641 2.293 1 52.88 186 ASN A C 1
ATOM 1492 O O . ASN A 1 186 ? 37.562 18.453 2.789 1 52.88 186 ASN A O 1
ATOM 1496 N N . GLU A 1 187 ? 35.656 17.719 1.981 1 52.25 187 GLU A N 1
ATOM 1497 C CA . GLU A 1 187 ? 36.031 16.328 2.197 1 52.25 187 GLU A CA 1
ATOM 1498 C C . GLU A 1 187 ? 37.031 15.859 1.146 1 52.25 187 GLU A C 1
ATOM 1500 O O . GLU A 1 187 ? 37.906 15.055 1.439 1 52.25 187 GLU A O 1
ATOM 1505 N N . ASN A 1 188 ? 36.906 16.312 0.031 1 46.28 188 ASN A N 1
ATOM 1506 C CA . ASN A 1 188 ? 37.875 15.969 -0.984 1 46.28 188 ASN A CA 1
ATOM 1507 C C . ASN A 1 188 ? 39.188 16.719 -0.761 1 46.28 188 ASN A C 1
ATOM 1509 O O . ASN A 1 188 ? 40.219 16.359 -1.333 1 46.28 188 ASN A O 1
ATOM 1513 N N . ARG A 1 189 ? 39.281 17.797 -0.076 1 46.44 189 ARG A N 1
ATOM 1514 C CA . ARG A 1 189 ? 40.5 18.547 0.207 1 46.44 189 ARG A CA 1
ATOM 1515 C C . ARG A 1 189 ? 41.219 17.969 1.422 1 46.44 189 ARG A C 1
ATOM 1517 O O . ARG A 1 189 ? 42.375 18.312 1.682 1 46.44 189 ARG A O 1
ATOM 1524 N N . GLU A 1 190 ? 40.562 17.25 2.135 1 42.53 190 GLU A N 1
ATOM 1525 C CA . GLU A 1 190 ? 41.375 16.594 3.166 1 42.53 190 GLU A CA 1
ATOM 1526 C C . GLU A 1 190 ? 41.812 15.203 2.707 1 42.53 190 GLU A C 1
ATOM 1528 O O . GLU A 1 190 ? 41.062 14.492 2.031 1 42.53 190 GLU A O 1
ATOM 1533 N N . MET B 1 1 ? -1.239 -7.238 -27.641 1 65.38 1 MET B N 1
ATOM 1534 C CA . MET B 1 1 ? -0.377 -7.977 -26.719 1 65.38 1 MET B CA 1
ATOM 1535 C C . MET B 1 1 ? -0.911 -9.383 -26.484 1 65.38 1 MET B C 1
ATOM 1537 O O . MET B 1 1 ? -2.104 -9.641 -26.672 1 65.38 1 MET B O 1
ATOM 1541 N N . GLY B 1 2 ? 0.061 -10.406 -26.375 1 85.38 2 GLY B N 1
ATOM 1542 C CA . GLY B 1 2 ? -0.375 -11.781 -26.234 1 85.38 2 GLY B CA 1
ATOM 1543 C C . GLY B 1 2 ? -1.062 -12.07 -24.906 1 85.38 2 GLY B C 1
ATOM 1544 O O . GLY B 1 2 ? -1.001 -11.258 -23.984 1 85.38 2 GLY B O 1
ATOM 1545 N N . LEU B 1 3 ? -1.904 -13.102 -24.891 1 91.12 3 LEU B N 1
ATOM 1546 C CA . LEU B 1 3 ? -2.707 -13.523 -23.75 1 91.12 3 LEU B CA 1
ATOM 1547 C C . LEU B 1 3 ? -1.863 -13.578 -22.484 1 91.12 3 LEU B C 1
ATOM 1549 O O . LEU B 1 3 ? -2.281 -13.086 -21.438 1 91.12 3 LEU B O 1
ATOM 1553 N N . ILE B 1 4 ? -0.657 -14.086 -22.625 1 92.19 4 ILE B N 1
ATOM 1554 C CA . ILE B 1 4 ? 0.219 -14.273 -21.469 1 92.19 4 ILE B CA 1
ATOM 1555 C C . ILE B 1 4 ? 0.673 -12.922 -20.938 1 92.19 4 ILE B C 1
ATOM 1557 O O . ILE B 1 4 ? 0.656 -12.688 -19.734 1 92.19 4 ILE B O 1
ATOM 1561 N N . GLU B 1 5 ? 0.997 -12.047 -21.781 1 94.25 5 GLU B N 1
ATOM 1562 C CA . GLU B 1 5 ? 1.452 -10.711 -21.391 1 94.25 5 GLU B CA 1
ATOM 1563 C C . GLU B 1 5 ? 0.311 -9.891 -20.797 1 94.25 5 GLU B C 1
ATOM 1565 O O . GLU B 1 5 ? 0.499 -9.188 -19.797 1 94.25 5 GLU B O 1
ATOM 1570 N N . ASP B 1 6 ? -0.856 -9.984 -21.422 1 96.88 6 ASP B N 1
ATOM 1571 C CA . ASP B 1 6 ? -2.016 -9.258 -20.922 1 96.88 6 ASP B CA 1
ATOM 1572 C C . ASP B 1 6 ? -2.408 -9.734 -19.531 1 96.88 6 ASP B C 1
ATOM 1574 O O . ASP B 1 6 ? -2.746 -8.93 -18.656 1 96.88 6 ASP B O 1
ATOM 1578 N N . LYS B 1 7 ? -2.334 -11.023 -19.344 1 97.44 7 LYS B N 1
ATOM 1579 C CA . LYS B 1 7 ? -2.645 -11.586 -18.031 1 97.44 7 LYS B CA 1
ATOM 1580 C C . LYS B 1 7 ? -1.669 -11.078 -16.969 1 97.44 7 LYS B C 1
ATOM 1582 O O . LYS B 1 7 ? -2.078 -10.711 -15.867 1 97.44 7 LYS B O 1
ATOM 1587 N N . ALA B 1 8 ? -0.401 -11.07 -17.391 1 97 8 ALA B N 1
ATOM 1588 C CA . ALA B 1 8 ? 0.627 -10.578 -16.484 1 97 8 ALA B CA 1
ATOM 1589 C C . ALA B 1 8 ? 0.385 -9.109 -16.109 1 97 8 ALA B C 1
ATOM 1591 O O . ALA B 1 8 ? 0.523 -8.727 -14.953 1 97 8 ALA B O 1
ATOM 1592 N N . LEU B 1 9 ? -0.014 -8.336 -17.031 1 97.19 9 LEU B N 1
ATOM 1593 C CA . LEU B 1 9 ? -0.268 -6.918 -16.812 1 97.19 9 LEU B CA 1
ATOM 1594 C C . LEU B 1 9 ? -1.47 -6.719 -15.891 1 97.19 9 LEU B C 1
ATOM 1596 O O . LEU B 1 9 ? -1.438 -5.871 -15 1 97.19 9 LEU B O 1
ATOM 1600 N N . VAL B 1 10 ? -2.477 -7.504 -16.125 1 98.31 10 VAL B N 1
ATOM 1601 C CA . VAL B 1 10 ? -3.666 -7.418 -15.281 1 98.31 10 VAL B CA 1
ATOM 1602 C C . VAL B 1 10 ? -3.316 -7.824 -13.852 1 98.31 10 VAL B C 1
ATOM 1604 O O . VAL B 1 10 ? -3.756 -7.188 -12.898 1 98.31 10 VAL B O 1
ATOM 1607 N N . GLU B 1 11 ? -2.514 -8.867 -13.734 1 98.44 11 GLU B N 1
ATOM 1608 C CA . GLU B 1 11 ? -2.043 -9.297 -12.422 1 98.44 11 GLU B CA 1
ATOM 1609 C C . GLU B 1 11 ? -1.254 -8.195 -11.727 1 98.44 11 GLU B C 1
ATOM 1611 O O . GLU B 1 11 ? -1.48 -7.91 -10.547 1 98.44 11 GLU B O 1
ATOM 1616 N N . ALA B 1 12 ? -0.394 -7.578 -12.469 1 98.06 12 ALA B N 1
ATOM 1617 C CA . ALA B 1 12 ? 0.409 -6.477 -11.953 1 98.06 12 ALA B CA 1
ATOM 1618 C C . ALA B 1 12 ? -0.476 -5.324 -11.484 1 98.06 12 ALA B C 1
ATOM 1620 O O . ALA B 1 12 ? -0.24 -4.738 -10.422 1 98.06 12 ALA B O 1
ATOM 1621 N N . ALA B 1 13 ? -1.476 -5.031 -12.227 1 98.25 13 ALA B N 1
ATOM 1622 C CA . ALA B 1 13 ? -2.398 -3.947 -11.906 1 98.25 13 ALA B CA 1
ATOM 1623 C C . ALA B 1 13 ? -3.109 -4.211 -10.578 1 98.25 13 ALA B C 1
ATOM 1625 O O . ALA B 1 13 ? -3.166 -3.336 -9.711 1 98.25 13 ALA B O 1
ATOM 1626 N N . LEU B 1 14 ? -3.561 -5.422 -10.438 1 98.19 14 LEU B N 1
ATOM 1627 C CA . LEU B 1 14 ? -4.262 -5.789 -9.219 1 98.19 14 LEU B CA 1
ATOM 1628 C C . LEU B 1 14 ? -3.322 -5.75 -8.016 1 98.19 14 LEU B C 1
ATOM 1630 O O . LEU B 1 14 ? -3.711 -5.305 -6.934 1 98.19 14 LEU B O 1
ATOM 1634 N N . PHE B 1 15 ? -2.146 -6.125 -8.25 1 98.06 15 PHE B N 1
ATOM 1635 C CA . PHE B 1 15 ? -1.152 -6.211 -7.191 1 98.06 15 PHE B CA 1
ATOM 1636 C C . PHE B 1 15 ? -0.765 -4.82 -6.699 1 98.06 15 PHE B C 1
ATOM 1638 O O . PHE B 1 15 ? -0.759 -4.562 -5.496 1 98.06 15 PHE B O 1
ATOM 1645 N N . VAL B 1 16 ? -0.554 -3.916 -7.57 1 96.19 16 VAL B N 1
ATOM 1646 C CA . VAL B 1 16 ? 0.059 -2.654 -7.172 1 96.19 16 VAL B CA 1
ATOM 1647 C C . VAL B 1 16 ? -1.011 -1.712 -6.621 1 96.19 16 VAL B C 1
ATOM 1649 O O . VAL B 1 16 ? -0.7 -0.775 -5.883 1 96.19 16 VAL B O 1
ATOM 1652 N N . SER B 1 17 ? -2.221 -1.87 -6.945 1 95.25 17 SER B N 1
ATOM 1653 C CA . SER B 1 17 ? -3.26 -0.905 -6.598 1 95.25 17 SER B CA 1
ATOM 1654 C C . SER B 1 17 ? -3.527 -0.898 -5.094 1 95.25 17 SER B C 1
ATOM 1656 O O . SER B 1 17 ? -3.73 0.162 -4.5 1 95.25 17 SER B O 1
ATOM 1658 N N . GLY B 1 18 ? -3.59 -2.059 -4.496 1 92.25 18 GLY B N 1
ATOM 1659 C CA . GLY B 1 18 ? -3.906 -2.193 -3.084 1 92.25 18 GLY B CA 1
ATOM 1660 C C . GLY B 1 18 ? -5.352 -1.868 -2.764 1 92.25 18 GLY B C 1
ATOM 1661 O O . GLY B 1 18 ? -5.727 -1.758 -1.593 1 92.25 18 GLY B O 1
ATOM 1662 N N . ARG B 1 19 ? -6.141 -1.609 -3.734 1 93.38 19 ARG B N 1
ATOM 1663 C CA . ARG B 1 19 ? -7.559 -1.288 -3.611 1 93.38 19 ARG B CA 1
ATOM 1664 C C . ARG B 1 19 ? -8.375 -1.986 -4.695 1 93.38 19 ARG B C 1
ATOM 1666 O O . ARG B 1 19 ? -7.82 -2.459 -5.691 1 93.38 19 ARG B O 1
ATOM 1673 N N . PRO B 1 20 ? -9.68 -2.066 -4.461 1 95.5 20 PRO B N 1
ATOM 1674 C CA . PRO B 1 20 ? -10.516 -2.637 -5.52 1 95.5 20 PRO B CA 1
ATOM 1675 C C . PRO B 1 20 ? -10.469 -1.817 -6.809 1 95.5 20 PRO B C 1
ATOM 1677 O O . PRO B 1 20 ? -10.492 -0.585 -6.762 1 95.5 20 PRO B O 1
ATOM 1680 N N . LEU B 1 21 ? -10.438 -2.539 -7.922 1 96.88 21 LEU B N 1
ATOM 1681 C CA . LEU B 1 21 ? -10.438 -1.905 -9.234 1 96.88 21 LEU B CA 1
ATOM 1682 C C . LEU B 1 21 ? -11.617 -2.379 -10.07 1 96.88 21 LEU B C 1
ATOM 1684 O O . LEU B 1 21 ? -11.953 -3.566 -10.062 1 96.88 21 LEU B O 1
ATOM 1688 N N . SER B 1 22 ? -12.211 -1.393 -10.727 1 95.81 22 SER B N 1
ATOM 1689 C CA . SER B 1 22 ? -13.188 -1.79 -11.734 1 95.81 22 SER B CA 1
ATOM 1690 C C . SER B 1 22 ? -12.492 -2.264 -13.008 1 95.81 22 SER B C 1
ATOM 1692 O O . SER B 1 22 ? -11.344 -1.896 -13.273 1 95.81 22 SER B O 1
ATOM 1694 N N . VAL B 1 23 ? -13.258 -3.051 -13.805 1 97.06 23 VAL B N 1
ATOM 1695 C CA . VAL B 1 23 ? -12.742 -3.502 -15.086 1 97.06 23 VAL B CA 1
ATOM 1696 C C . VAL B 1 23 ? -12.43 -2.297 -15.977 1 97.06 23 VAL B C 1
ATOM 1698 O O . VAL B 1 23 ? -11.43 -2.291 -16.703 1 97.06 23 VAL B O 1
ATOM 1701 N N . LYS B 1 24 ? -13.211 -1.263 -15.828 1 96.5 24 LYS B N 1
ATOM 1702 C CA . LYS B 1 24 ? -13.016 -0.041 -16.609 1 96.5 24 LYS B CA 1
ATOM 1703 C C . LYS B 1 24 ? -11.703 0.645 -16.219 1 96.5 24 LYS B C 1
ATOM 1705 O O . LYS B 1 24 ? -10.969 1.122 -17.094 1 96.5 24 LYS B O 1
ATOM 1710 N N . GLU B 1 25 ? -11.445 0.75 -14.984 1 95.81 25 GLU B N 1
ATOM 1711 C CA . GLU B 1 25 ? -10.188 1.333 -14.523 1 95.81 25 GLU B CA 1
ATOM 1712 C C . GLU B 1 25 ? -8.992 0.564 -15.062 1 95.81 25 GLU B C 1
ATOM 1714 O O . GLU B 1 25 ? -8.008 1.166 -15.5 1 95.81 25 GLU B O 1
ATOM 1719 N N . ILE B 1 26 ? -9.078 -0.767 -15.047 1 97.94 26 ILE B N 1
ATOM 1720 C CA . ILE B 1 26 ? -8 -1.615 -15.555 1 97.94 26 ILE B CA 1
ATOM 1721 C C . ILE B 1 26 ? -7.844 -1.405 -17.062 1 97.94 26 ILE B C 1
ATOM 1723 O O . ILE B 1 26 ? -6.723 -1.26 -17.547 1 97.94 26 ILE B O 1
ATOM 1727 N N . SER B 1 27 ? -8.938 -1.332 -17.719 1 97.56 27 SER B N 1
ATOM 1728 C CA . SER B 1 27 ? -8.938 -1.104 -19.156 1 97.56 27 SER B CA 1
ATOM 1729 C C . SER B 1 27 ? -8.234 0.201 -19.516 1 97.56 27 SER B C 1
ATOM 1731 O O . SER B 1 27 ? -7.332 0.22 -20.359 1 97.56 27 SER B O 1
ATOM 1733 N N . LYS B 1 28 ? -8.617 1.239 -18.859 1 96.75 28 LYS B N 1
ATOM 1734 C CA . LYS B 1 28 ? -8.047 2.561 -19.109 1 96.75 28 LYS B CA 1
ATOM 1735 C C . LYS B 1 28 ? -6.559 2.582 -18.812 1 96.75 28 LYS B C 1
ATOM 1737 O O . LYS B 1 28 ? -5.762 3.117 -19.578 1 96.75 28 LYS B O 1
ATOM 1742 N N . ALA B 1 29 ? -6.184 1.976 -17.781 1 96 29 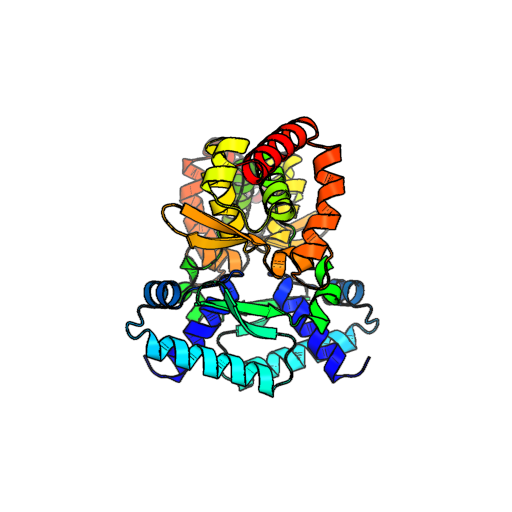ALA B N 1
ATOM 1743 C CA . ALA B 1 29 ? -4.793 2.01 -17.328 1 96 29 ALA B CA 1
ATOM 1744 C C . ALA B 1 29 ? -3.898 1.195 -18.266 1 96 29 ALA B C 1
ATOM 1746 O O . ALA B 1 29 ? -2.754 1.576 -18.531 1 96 29 ALA B O 1
ATOM 1747 N N . LEU B 1 30 ? -4.398 0.081 -18.766 1 96.88 30 LEU B N 1
ATOM 1748 C CA . LEU B 1 30 ? -3.543 -0.854 -19.484 1 96.88 30 LEU B CA 1
ATOM 1749 C C . LEU B 1 30 ? -3.719 -0.702 -21 1 96.88 30 LEU B C 1
ATOM 1751 O O . LEU B 1 30 ? -2.93 -1.242 -21.781 1 96.88 30 LEU B O 1
ATOM 1755 N N . GLY B 1 31 ? -4.738 -0.029 -21.406 1 95.75 31 GLY B N 1
ATOM 1756 C CA . GLY B 1 31 ? -5.008 0.162 -22.828 1 95.75 31 GLY B CA 1
ATOM 1757 C C . GLY B 1 31 ? -5.621 -1.059 -23.484 1 95.75 31 GLY B C 1
ATOM 1758 O O . GLY B 1 31 ? -5.453 -1.271 -24.688 1 95.75 31 GLY B O 1
ATOM 1759 N N . ILE B 1 32 ? -6.188 -1.92 -22.703 1 95.56 32 ILE B N 1
ATOM 1760 C CA . ILE B 1 32 ? -6.902 -3.076 -23.219 1 95.56 32 ILE B CA 1
ATOM 1761 C C . ILE B 1 32 ? -8.383 -2.73 -23.406 1 95.56 32 ILE B C 1
ATOM 1763 O O . ILE B 1 32 ? -9.086 -2.477 -22.422 1 95.56 32 ILE B O 1
ATOM 1767 N N . LYS B 1 33 ? -8.875 -2.785 -24.547 1 94.44 33 LYS B N 1
ATOM 1768 C CA . LYS B 1 33 ? -10.18 -2.211 -24.891 1 94.44 33 LYS B CA 1
ATOM 1769 C C . LYS B 1 33 ? -11.312 -3.143 -24.484 1 94.44 33 LYS B C 1
ATOM 1771 O O . LYS B 1 33 ? -12.352 -2.689 -23.984 1 94.44 33 LYS B O 1
ATOM 1776 N N . SER B 1 34 ? -11.156 -4.414 -24.625 1 96.62 34 SER B N 1
ATOM 1777 C CA . SER B 1 34 ? -12.242 -5.348 -24.359 1 96.62 34 SER B CA 1
ATOM 1778 C C . SER B 1 34 ? -12.414 -5.59 -22.875 1 96.62 34 SER B C 1
ATOM 1780 O O . SER B 1 34 ? -11.578 -6.246 -22.234 1 96.62 34 SER B O 1
ATOM 1782 N N . LEU B 1 35 ? -13.492 -5.121 -22.328 1 97.06 35 LEU B N 1
ATOM 1783 C CA . LEU B 1 35 ? -13.781 -5.297 -20.906 1 97.06 35 LEU B CA 1
ATOM 1784 C C . LEU B 1 35 ? -14.023 -6.77 -20.578 1 97.06 35 LEU B C 1
ATOM 1786 O O . LEU B 1 35 ? -13.57 -7.258 -19.547 1 97.06 35 LEU B O 1
ATOM 1790 N N . ASP B 1 36 ? -14.695 -7.43 -21.484 1 97.25 36 ASP B N 1
ATOM 1791 C CA . ASP B 1 36 ? -14.953 -8.852 -21.312 1 97.25 36 ASP B CA 1
ATOM 1792 C C . ASP B 1 36 ? -13.648 -9.648 -21.266 1 97.25 36 ASP B C 1
ATOM 1794 O O . ASP B 1 36 ? -13.5 -10.57 -20.469 1 97.25 36 ASP B O 1
ATOM 1798 N N . TYR B 1 37 ? -12.773 -9.289 -22.125 1 97.88 37 TYR B N 1
ATOM 1799 C CA . TYR B 1 37 ? -11.461 -9.922 -22.172 1 97.88 37 TYR B CA 1
ATOM 1800 C C . TYR B 1 37 ? -10.727 -9.742 -20.859 1 97.88 37 TYR B C 1
ATOM 1802 O O . TYR B 1 37 ? -10.164 -10.695 -20.312 1 97.88 37 TYR B O 1
ATOM 1810 N N . ILE B 1 38 ? -10.781 -8.562 -20.297 1 97.88 38 ILE B N 1
ATOM 1811 C CA . ILE B 1 38 ? -10.125 -8.273 -19.031 1 97.88 38 ILE B CA 1
ATOM 1812 C C . ILE B 1 38 ? -10.758 -9.109 -17.922 1 97.88 38 ILE B C 1
ATOM 1814 O O . ILE B 1 38 ? -10.047 -9.672 -17.078 1 97.88 38 ILE B O 1
ATOM 1818 N N . GLU B 1 39 ? -12.031 -9.219 -17.922 1 97.69 39 GLU B N 1
ATOM 1819 C CA . GLU B 1 39 ? -12.727 -10.008 -16.906 1 97.69 39 GLU B CA 1
ATOM 1820 C C . GLU B 1 39 ? -12.297 -11.469 -16.953 1 97.69 39 GLU B C 1
ATOM 1822 O O . GLU B 1 39 ? -12.086 -12.094 -15.914 1 97.69 39 GLU B O 1
ATOM 1827 N N . LYS B 1 40 ? -12.211 -11.977 -18.094 1 97.88 40 LYS B N 1
ATOM 1828 C CA . LYS B 1 40 ? -11.766 -13.359 -18.266 1 97.88 40 LYS B CA 1
ATOM 1829 C C . LYS B 1 40 ? -10.336 -13.539 -17.75 1 97.88 40 LYS B C 1
ATOM 1831 O O . LYS B 1 40 ? -10.008 -14.57 -17.156 1 97.88 40 LYS B O 1
ATOM 1836 N N . LEU B 1 41 ? -9.484 -12.562 -18.062 1 97.81 41 LEU B N 1
ATOM 1837 C CA . LEU B 1 41 ? -8.117 -12.617 -17.562 1 97.81 41 LEU B CA 1
ATOM 1838 C C . LEU B 1 41 ? -8.102 -12.625 -16.047 1 97.81 41 LEU B C 1
ATOM 1840 O O . LEU B 1 41 ? -7.328 -13.367 -15.43 1 97.81 41 LEU B O 1
ATOM 1844 N N . ILE B 1 42 ? -8.953 -11.828 -15.406 1 98.25 42 ILE B N 1
ATOM 1845 C CA . ILE B 1 42 ? -9.023 -11.766 -13.953 1 98.25 42 ILE B CA 1
ATOM 1846 C C . ILE B 1 42 ? -9.461 -13.117 -13.398 1 98.25 42 ILE B C 1
ATOM 1848 O O . ILE B 1 42 ? -8.914 -13.594 -12.398 1 98.25 42 ILE B O 1
ATOM 1852 N N . GLU B 1 43 ? -10.398 -13.688 -14.055 1 97.5 43 GLU B N 1
ATOM 1853 C CA . GLU B 1 43 ? -10.883 -15 -13.625 1 97.5 43 GLU B CA 1
ATOM 1854 C C . GLU B 1 43 ? -9.781 -16.047 -13.727 1 97.5 43 GLU B C 1
ATOM 1856 O O . GLU B 1 43 ? -9.664 -16.906 -12.852 1 97.5 43 GLU B O 1
ATOM 1861 N N . LEU B 1 44 ? -9.07 -16.016 -14.758 1 97.06 44 LEU B N 1
ATOM 1862 C CA . LEU B 1 44 ? -7.945 -16.938 -14.93 1 97.06 44 LEU B CA 1
ATOM 1863 C C . LEU B 1 44 ? -6.914 -16.734 -13.82 1 97.06 44 LEU B C 1
ATOM 1865 O O . LEU B 1 44 ? -6.422 -17.719 -13.25 1 97.06 44 LEU B O 1
ATOM 1869 N N . ILE B 1 45 ? -6.59 -15.5 -13.547 1 97.31 45 ILE B N 1
ATOM 1870 C CA . ILE B 1 45 ? -5.648 -15.18 -12.484 1 97.31 45 ILE B CA 1
ATOM 1871 C C . ILE B 1 45 ? -6.176 -15.711 -11.148 1 97.31 45 ILE B C 1
ATOM 1873 O O . ILE B 1 45 ? -5.438 -16.359 -10.398 1 97.31 45 ILE B O 1
ATOM 1877 N N . ALA B 1 46 ? -7.445 -15.453 -10.891 1 97.44 46 ALA B N 1
ATOM 1878 C CA . ALA B 1 46 ? -8.07 -15.914 -9.656 1 97.44 46 ALA B CA 1
ATOM 1879 C C . ALA B 1 46 ? -7.98 -17.438 -9.539 1 97.44 46 ALA B C 1
ATOM 1881 O O . ALA B 1 46 ? -7.68 -17.969 -8.461 1 97.44 46 ALA B O 1
ATOM 1882 N N . ALA B 1 47 ? -8.195 -18.109 -10.609 1 96.44 47 ALA B N 1
ATOM 1883 C CA . ALA B 1 47 ? -8.148 -19.562 -10.633 1 96.44 47 ALA B CA 1
ATOM 1884 C C . ALA B 1 47 ? -6.738 -20.078 -10.359 1 96.44 47 ALA B C 1
ATOM 1886 O O . ALA B 1 47 ? -6.559 -21.062 -9.641 1 96.44 47 ALA B O 1
ATOM 1887 N N . GLU B 1 48 ? -5.773 -19.438 -10.906 1 94.75 48 GLU B N 1
ATOM 1888 C CA . GLU B 1 48 ? -4.383 -19.828 -10.695 1 94.75 48 GLU B CA 1
ATOM 1889 C C . GLU B 1 48 ? -3.982 -19.703 -9.227 1 94.75 48 GLU B C 1
ATOM 1891 O O . GLU B 1 48 ? -3.297 -20.562 -8.688 1 94.75 48 GLU B O 1
ATOM 1896 N N . TYR B 1 49 ? -4.391 -18.641 -8.617 1 95.19 49 TYR B N 1
ATOM 1897 C CA . TYR B 1 49 ? -4.086 -18.438 -7.207 1 95.19 49 TYR B CA 1
ATOM 1898 C C . TYR B 1 49 ? -4.816 -19.469 -6.344 1 95.19 49 TYR B C 1
ATOM 1900 O O . TYR B 1 49 ? -4.289 -19.922 -5.328 1 95.19 49 TYR B O 1
ATOM 1908 N N . ALA B 1 50 ? -6 -19.797 -6.711 1 93.62 50 ALA B N 1
ATOM 1909 C CA . ALA B 1 50 ? -6.773 -20.797 -5.973 1 93.62 50 ALA B CA 1
ATOM 1910 C C . ALA B 1 50 ? -6.141 -22.172 -6.09 1 93.62 50 ALA B C 1
ATOM 1912 O O . ALA B 1 50 ? -6.125 -22.938 -5.125 1 93.62 50 ALA B O 1
ATOM 1913 N N . GLU B 1 51 ? -5.594 -22.484 -7.152 1 91.5 51 GLU B N 1
ATOM 1914 C CA . GLU B 1 51 ? -5.035 -23.797 -7.434 1 91.5 51 GLU B CA 1
ATOM 1915 C C . GLU B 1 51 ? -3.742 -24.031 -6.66 1 91.5 51 GLU B C 1
ATOM 1917 O O . GLU B 1 51 ? -3.438 -25.156 -6.273 1 91.5 51 GLU B O 1
ATOM 1922 N N . ARG B 1 52 ? -3.041 -23.016 -6.371 1 87.44 52 ARG B N 1
ATOM 1923 C CA . ARG B 1 52 ? -1.738 -23.188 -5.738 1 87.44 52 ARG B CA 1
ATOM 1924 C C . ARG B 1 52 ? -1.838 -23 -4.227 1 87.44 52 ARG B C 1
ATOM 1926 O O . ARG B 1 52 ? -0.819 -22.891 -3.541 1 87.44 52 ARG B O 1
ATOM 1933 N N . ASN B 1 53 ? -2.922 -23 -3.703 1 86.12 53 ASN B N 1
ATOM 1934 C CA . ASN B 1 53 ? -3.143 -22.812 -2.273 1 86.12 53 ASN B CA 1
ATOM 1935 C C . ASN B 1 53 ? -2.385 -21.594 -1.75 1 86.12 53 ASN B C 1
ATOM 1937 O O . ASN B 1 53 ? -1.723 -21.656 -0.713 1 86.12 53 ASN B O 1
ATOM 1941 N N . SER B 1 54 ? -2.338 -20.594 -2.525 1 92.94 54 SER B N 1
ATOM 1942 C CA . SER B 1 54 ? -1.717 -19.312 -2.158 1 92.94 54 SER B CA 1
ATOM 1943 C C . SER B 1 54 ? -2.447 -18.656 -0.993 1 92.94 54 SER B C 1
ATOM 1945 O O . SER B 1 54 ? -3.637 -18.906 -0.779 1 92.94 54 SER B O 1
ATOM 1947 N N . ALA B 1 55 ? -1.676 -17.891 -0.222 1 96.75 55 ALA B N 1
ATOM 1948 C CA . ALA B 1 55 ? -2.301 -17.047 0.796 1 96.75 55 ALA B CA 1
ATOM 1949 C C . ALA B 1 55 ? -3.045 -15.883 0.16 1 96.75 55 ALA B C 1
ATOM 1951 O O . ALA B 1 55 ? -3.832 -15.203 0.824 1 96.75 55 ALA B O 1
ATOM 1952 N N . ILE B 1 56 ? -2.814 -15.617 -1.09 1 97.44 56 ILE B N 1
ATOM 1953 C CA . ILE B 1 56 ? -3.363 -14.477 -1.822 1 97.44 56 ILE B CA 1
ATOM 1954 C C . ILE B 1 56 ? -4.52 -14.945 -2.703 1 97.44 56 ILE B C 1
ATOM 1956 O O . ILE B 1 56 ? -4.496 -16.062 -3.236 1 97.44 56 ILE B O 1
ATOM 1960 N N . GLU B 1 57 ? -5.492 -14.117 -2.801 1 97.5 57 GLU B N 1
ATOM 1961 C CA . GLU B 1 57 ? -6.613 -14.398 -3.688 1 97.5 57 GLU B CA 1
ATOM 1962 C C . GLU B 1 57 ? -7.07 -13.148 -4.426 1 97.5 57 GLU B C 1
ATOM 1964 O O . GLU B 1 57 ? -6.746 -12.031 -4.016 1 97.5 57 GLU B O 1
ATOM 1969 N N . VAL B 1 58 ? -7.66 -13.359 -5.547 1 97.69 58 VAL B N 1
ATOM 1970 C CA . VAL B 1 58 ? -8.344 -12.312 -6.301 1 97.69 58 VAL B CA 1
ATOM 1971 C C . VAL B 1 58 ? -9.859 -12.531 -6.23 1 97.69 58 VAL B C 1
ATOM 1973 O O . VAL B 1 58 ? -10.352 -13.594 -6.617 1 97.69 58 VAL B O 1
ATOM 1976 N N . VAL B 1 59 ? -10.602 -11.5 -5.68 1 96 59 VAL B N 1
ATOM 1977 C CA . VAL B 1 59 ? -12.031 -11.695 -5.469 1 96 59 VAL B CA 1
ATOM 1978 C C . VAL B 1 59 ? -12.805 -10.5 -6.023 1 96 59 VAL B C 1
ATOM 1980 O O . VAL B 1 59 ? -12.266 -9.398 -6.117 1 96 59 VAL B O 1
ATOM 1983 N N . ARG B 1 60 ? -13.984 -10.812 -6.383 1 95.12 60 ARG B N 1
ATOM 1984 C CA . ARG B 1 60 ? -14.922 -9.758 -6.77 1 95.12 60 ARG B CA 1
ATOM 1985 C C . ARG B 1 60 ? -15.594 -9.141 -5.543 1 95.12 60 ARG B C 1
ATOM 1987 O O . ARG B 1 60 ? -16 -9.859 -4.629 1 95.12 60 ARG B O 1
ATOM 1994 N N . VAL B 1 61 ? -15.625 -7.809 -5.488 1 90.25 61 VAL B N 1
ATOM 1995 C CA . VAL B 1 61 ? -16.234 -7.117 -4.359 1 90.25 61 VAL B CA 1
ATOM 1996 C C . VAL B 1 61 ? -17.359 -6.219 -4.852 1 90.25 61 VAL B C 1
ATOM 1998 O O . VAL B 1 61 ? -17.75 -6.281 -6.023 1 90.25 61 VAL B O 1
ATOM 2001 N N . LEU B 1 62 ? -17.922 -5.445 -3.971 1 82.69 62 LEU B N 1
ATOM 2002 C CA . LEU B 1 62 ? -19.062 -4.605 -4.293 1 82.69 62 LEU B CA 1
ATOM 2003 C C . LEU B 1 62 ? -18.734 -3.643 -5.43 1 82.69 62 LEU B C 1
ATOM 2005 O O . LEU B 1 62 ? -17.594 -3.168 -5.531 1 82.69 62 LEU B O 1
ATOM 2009 N N . GLY B 1 63 ? -19.734 -3.406 -6.336 1 80.38 63 GLY B N 1
ATOM 2010 C CA . GLY B 1 63 ? -19.578 -2.463 -7.434 1 80.38 63 GLY B CA 1
ATOM 2011 C C . GLY B 1 63 ? -18.859 -3.053 -8.633 1 80.38 63 GLY B C 1
ATOM 2012 O O . GLY B 1 63 ? -18.234 -2.326 -9.406 1 80.38 63 GLY B O 1
ATOM 2013 N N . ASP B 1 64 ? -18.812 -4.344 -8.664 1 86.56 64 ASP B N 1
ATOM 2014 C CA . ASP B 1 64 ? -18.172 -5.066 -9.758 1 86.56 64 ASP B CA 1
ATOM 2015 C C . ASP B 1 64 ? -16.688 -4.738 -9.844 1 86.56 64 ASP B C 1
ATOM 2017 O O . ASP B 1 64 ? -16.156 -4.469 -10.93 1 86.56 64 ASP B O 1
ATOM 2021 N N . LYS B 1 65 ? -16.141 -4.672 -8.742 1 94.5 65 LYS B N 1
ATOM 2022 C CA . LYS B 1 65 ? -14.711 -4.41 -8.656 1 94.5 65 LYS B CA 1
ATOM 2023 C C . LYS B 1 65 ? -13.953 -5.645 -8.18 1 94.5 65 LYS B C 1
ATOM 2025 O O . LYS B 1 65 ? -14.562 -6.59 -7.66 1 94.5 65 LYS B O 1
ATOM 2030 N N . TYR B 1 66 ? -12.695 -5.645 -8.531 1 97.5 66 TYR B N 1
ATOM 2031 C CA . TYR B 1 66 ? -11.836 -6.766 -8.156 1 97.5 66 TYR B CA 1
ATOM 2032 C C . TYR B 1 66 ? -10.664 -6.293 -7.312 1 97.5 66 TYR B C 1
ATOM 2034 O O . TYR B 1 66 ? -10.133 -5.203 -7.527 1 97.5 66 TYR B O 1
ATOM 2042 N N . VAL B 1 67 ? -10.336 -7.148 -6.375 1 96.94 67 VAL B N 1
ATOM 2043 C CA . VAL B 1 67 ? -9.219 -6.793 -5.508 1 96.94 67 VAL B CA 1
ATOM 2044 C C . VAL B 1 67 ? -8.359 -8.031 -5.246 1 96.94 67 VAL B C 1
ATOM 2046 O O . VAL B 1 67 ? -8.867 -9.141 -5.156 1 96.94 67 VAL B O 1
ATOM 2049 N N . MET B 1 68 ? -7.059 -7.844 -5.336 1 97.62 68 MET B N 1
ATOM 2050 C CA . MET B 1 68 ? -6.102 -8.836 -4.844 1 97.62 68 MET B CA 1
ATOM 2051 C C . MET B 1 68 ? -5.836 -8.641 -3.355 1 97.62 68 MET B C 1
ATOM 2053 O O . MET B 1 68 ? -5.477 -7.551 -2.92 1 97.62 68 MET B O 1
ATOM 2057 N N . GLN B 1 69 ? -6.047 -9.68 -2.576 1 96.06 69 GLN B N 1
ATOM 2058 C CA . GLN B 1 69 ? -5.941 -9.547 -1.128 1 96.06 69 GLN B CA 1
ATOM 2059 C C . GLN B 1 69 ? -5.496 -10.859 -0.484 1 96.06 69 GLN B C 1
ATOM 2061 O O . GLN B 1 69 ? -5.461 -11.898 -1.144 1 96.06 69 GLN B O 1
ATOM 2066 N N . VAL B 1 70 ? -5.074 -10.711 0.752 1 96.12 70 VAL B N 1
ATOM 2067 C CA . VAL B 1 70 ? -4.766 -11.906 1.533 1 96.12 70 VAL B CA 1
ATOM 2068 C C . VAL B 1 70 ? -6.062 -12.586 1.976 1 96.12 70 VAL B C 1
ATOM 2070 O O . VAL B 1 70 ? -7.012 -11.914 2.389 1 96.12 70 VAL B O 1
ATOM 2073 N N . LYS B 1 71 ? -6.043 -13.906 1.852 1 95.31 71 LYS B N 1
ATOM 2074 C CA . LYS B 1 71 ? -7.191 -14.672 2.338 1 95.31 71 LYS B CA 1
ATOM 2075 C C . LYS B 1 71 ? -7.469 -14.359 3.807 1 95.31 71 LYS B C 1
ATOM 2077 O O . LYS B 1 71 ? -6.543 -14.172 4.594 1 95.31 71 LYS B O 1
ATOM 2082 N N . GLN B 1 72 ? -8.68 -14.438 4.105 1 91.38 72 GLN B N 1
ATOM 2083 C CA . GLN B 1 72 ? -9.164 -14.078 5.434 1 91.38 72 GLN B CA 1
ATOM 2084 C C . GLN B 1 72 ? -8.469 -14.898 6.516 1 91.38 72 GLN B C 1
ATOM 2086 O O . GLN B 1 72 ? -8.125 -14.375 7.578 1 91.38 72 GLN B O 1
ATOM 2091 N N . GLU B 1 73 ? -8.25 -16.141 6.262 1 92.62 73 GLU B N 1
ATOM 2092 C CA . GLU B 1 73 ? -7.707 -17.062 7.258 1 92.62 73 GLU B CA 1
ATOM 2093 C C . GLU B 1 73 ? -6.277 -16.672 7.641 1 92.62 73 GLU B C 1
ATOM 2095 O O . GLU B 1 73 ? -5.785 -17.078 8.695 1 92.62 73 GLU B O 1
ATOM 2100 N N . TYR B 1 74 ? -5.613 -15.867 6.824 1 94.38 74 TYR B N 1
ATOM 2101 C CA . TYR B 1 74 ? -4.227 -15.492 7.094 1 94.38 74 TYR B CA 1
ATOM 2102 C C . TYR B 1 74 ? -4.125 -14.031 7.504 1 94.38 74 TYR B C 1
ATOM 2104 O O . TYR B 1 74 ? -3.092 -13.594 8.023 1 94.38 74 TYR B O 1
ATOM 2112 N N . SER B 1 75 ? -5.137 -13.25 7.27 1 92.88 75 SER B N 1
ATOM 2113 C CA . SER B 1 75 ? -5.09 -11.789 7.332 1 92.88 75 SER B CA 1
ATOM 2114 C C . SER B 1 75 ? -4.676 -11.312 8.719 1 92.88 75 SER B C 1
ATOM 2116 O O . SER B 1 75 ? -3.775 -10.477 8.852 1 92.88 75 SER B O 1
ATOM 2118 N N . GLN B 1 76 ? -5.227 -11.828 9.766 1 91.19 76 GLN B N 1
ATOM 2119 C CA . GLN B 1 76 ? -4.953 -11.359 11.117 1 91.19 76 GLN B CA 1
ATOM 2120 C C . GLN B 1 76 ? -3.555 -11.766 11.57 1 91.19 76 GLN B C 1
ATOM 2122 O O . GLN B 1 76 ? -2.961 -11.109 12.43 1 91.19 76 GLN B O 1
ATOM 2127 N N . ARG B 1 77 ? -3.008 -12.758 10.93 1 93.56 77 ARG B N 1
ATOM 2128 C CA . ARG B 1 77 ? -1.695 -13.258 11.312 1 93.56 77 ARG B CA 1
ATOM 2129 C C . ARG B 1 77 ? -0.584 -12.359 10.797 1 93.56 77 ARG B C 1
ATOM 2131 O O . ARG B 1 77 ? 0.541 -12.391 11.297 1 93.56 77 ARG B O 1
ATOM 2138 N N . VAL B 1 78 ? -0.95 -11.562 9.828 1 96.25 78 VAL B N 1
ATOM 2139 C CA . VAL B 1 78 ? 0.115 -10.766 9.227 1 96.25 78 VAL B CA 1
ATOM 2140 C C . VAL B 1 78 ? -0.218 -9.281 9.344 1 96.25 78 VAL B C 1
ATOM 2142 O O . VAL B 1 78 ? 0.487 -8.438 8.789 1 96.25 78 VAL B O 1
ATOM 2145 N N . VAL B 1 79 ? -1.201 -8.898 10.086 1 93.56 79 VAL B N 1
ATOM 2146 C CA . VAL B 1 79 ? -1.735 -7.543 10.133 1 93.56 79 VAL B CA 1
ATOM 2147 C C . VAL B 1 79 ? -0.662 -6.582 10.641 1 93.56 79 VAL B C 1
ATOM 2149 O O . VAL B 1 79 ? -0.61 -5.426 10.219 1 93.56 79 VAL B O 1
ATOM 2152 N N . GLN B 1 80 ? 0.195 -7.004 11.484 1 93.12 80 GLN B N 1
ATOM 2153 C CA . GLN B 1 80 ? 1.215 -6.145 12.078 1 93.12 80 GLN B CA 1
ATOM 2154 C C . GLN B 1 80 ? 2.221 -5.68 11.031 1 93.12 80 GLN B C 1
ATOM 2156 O O . GLN B 1 80 ? 2.994 -4.75 11.273 1 93.12 80 GLN B O 1
ATOM 2161 N N . LEU B 1 81 ? 2.285 -6.312 9.922 1 95.31 81 LEU B N 1
ATOM 2162 C CA . LEU B 1 81 ? 3.234 -5.957 8.875 1 95.31 81 LEU B CA 1
ATOM 2163 C C . LEU B 1 81 ? 2.59 -5.023 7.852 1 95.31 81 LEU B C 1
ATOM 2165 O O . LEU B 1 81 ? 3.271 -4.496 6.969 1 95.31 81 LEU B O 1
ATOM 2169 N N . MET B 1 82 ? 1.294 -4.895 7.98 1 92.44 82 MET B N 1
ATOM 2170 C CA . MET B 1 82 ? 0.594 -3.984 7.082 1 92.44 82 MET B CA 1
ATOM 2171 C C . MET B 1 82 ? 0.941 -2.533 7.395 1 92.44 82 MET B C 1
ATOM 2173 O O . MET B 1 82 ? 1.005 -2.145 8.562 1 92.44 82 MET B O 1
ATOM 2177 N N . PRO B 1 83 ? 1.176 -1.839 6.297 1 87.44 83 PRO B N 1
ATOM 2178 C CA . PRO B 1 83 ? 1.394 -0.415 6.559 1 87.44 83 PRO B CA 1
ATOM 2179 C C . PRO B 1 83 ? 0.187 0.256 7.211 1 87.44 83 PRO B C 1
ATOM 2181 O O . PRO B 1 83 ? -0.955 -0.016 6.832 1 87.44 83 PRO B O 1
ATOM 2184 N N . ARG B 1 84 ? 0.483 1.086 8.148 1 83.06 84 ARG B N 1
ATOM 2185 C CA . ARG B 1 84 ? -0.59 1.82 8.812 1 83.06 84 ARG B CA 1
ATOM 2186 C C . ARG B 1 84 ? -0.95 3.082 8.031 1 83.06 84 ARG B C 1
ATOM 2188 O O . ARG B 1 84 ? -0.065 3.824 7.602 1 83.06 84 ARG B O 1
ATOM 2195 N N . PRO B 1 85 ? -2.262 3.199 7.863 1 84.62 85 PRO B N 1
ATOM 2196 C CA . PRO B 1 85 ? -2.658 4.422 7.164 1 84.62 85 PRO B CA 1
ATOM 2197 C C . PRO B 1 85 ? -2.307 5.688 7.949 1 84.62 85 PRO B C 1
ATOM 2199 O O . PRO B 1 85 ? -2.416 5.707 9.18 1 84.62 85 PRO B O 1
ATOM 2202 N N . ASP B 1 86 ? -1.724 6.637 7.234 1 82.5 86 ASP B N 1
ATOM 2203 C CA . ASP B 1 86 ? -1.464 7.949 7.82 1 82.5 86 ASP B CA 1
ATOM 2204 C C . ASP B 1 86 ? -2.646 8.891 7.605 1 82.5 86 ASP B C 1
ATOM 2206 O O . ASP B 1 86 ? -2.717 9.586 6.59 1 82.5 86 ASP B O 1
ATOM 2210 N N . LEU B 1 87 ? -3.516 8.867 8.539 1 87.38 87 LEU B N 1
ATOM 2211 C CA . LEU B 1 87 ? -4.73 9.664 8.43 1 87.38 87 LEU B CA 1
ATOM 2212 C C . LEU B 1 87 ? -4.684 10.859 9.383 1 87.38 87 LEU B C 1
ATOM 2214 O O . LEU B 1 87 ? -4.34 10.703 10.555 1 87.38 87 LEU B O 1
ATOM 2218 N N . ARG B 1 88 ? -4.965 11.984 8.828 1 85.69 88 ARG B N 1
ATOM 2219 C CA . ARG B 1 88 ? -5.145 13.156 9.688 1 85.69 88 ARG B CA 1
ATOM 2220 C C . ARG B 1 88 ? -6.406 13.023 10.531 1 85.69 88 ARG B C 1
ATOM 2222 O O . ARG B 1 88 ? -7.262 12.18 10.258 1 85.69 88 ARG B O 1
ATOM 2229 N N . THR B 1 89 ? -6.555 13.883 11.508 1 84.19 89 THR B N 1
ATOM 2230 C CA . THR B 1 89 ? -7.656 13.812 12.461 1 84.19 89 THR B CA 1
ATOM 2231 C C . THR B 1 89 ? -9 13.875 11.734 1 84.19 89 THR B C 1
ATOM 2233 O O . THR B 1 89 ? -9.906 13.094 12.023 1 84.19 89 THR B O 1
ATOM 2236 N N . GLY B 1 90 ? -9.07 14.773 10.812 1 86.5 90 GLY B N 1
ATOM 2237 C CA . GLY B 1 90 ? -10.305 14.914 10.055 1 86.5 90 GLY B CA 1
ATOM 2238 C C . GLY B 1 90 ? -10.664 13.68 9.258 1 86.5 90 GLY B C 1
ATOM 2239 O O . GLY B 1 90 ? -11.828 13.273 9.227 1 86.5 90 GLY B O 1
ATOM 2240 N N . GLU B 1 91 ? -9.703 13.047 8.664 1 91.5 91 GLU B N 1
ATOM 2241 C CA . GLU B 1 91 ? -9.898 11.828 7.879 1 91.5 91 GLU B CA 1
ATOM 2242 C C . GLU B 1 91 ? -10.328 10.664 8.766 1 91.5 91 GLU B C 1
ATOM 2244 O O . GLU B 1 91 ? -11.18 9.867 8.383 1 91.5 91 GLU B O 1
ATOM 2249 N N . LEU B 1 92 ? -9.75 10.656 9.922 1 90.12 92 LEU B N 1
ATOM 2250 C CA . LEU B 1 92 ? -10.086 9.602 10.875 1 90.12 92 LEU B CA 1
ATOM 2251 C C . LEU B 1 92 ? -11.531 9.727 11.344 1 90.12 92 LEU B C 1
ATOM 2253 O O . LEU B 1 92 ? -12.234 8.727 11.469 1 90.12 92 LEU B O 1
ATOM 2257 N N . LYS B 1 93 ? -11.906 10.898 11.578 1 87.44 93 LYS B N 1
ATOM 2258 C CA . LYS B 1 93 ? -13.281 11.141 11.992 1 87.44 93 LYS B CA 1
ATOM 2259 C C . LYS B 1 93 ? -14.266 10.727 10.906 1 87.44 93 LYS B C 1
ATOM 2261 O O . LYS B 1 93 ? -15.266 10.062 11.18 1 87.44 93 LYS B O 1
ATOM 2266 N N . THR B 1 94 ? -13.93 11.117 9.727 1 93.44 94 THR B N 1
ATOM 2267 C CA . THR B 1 94 ? -14.766 10.727 8.602 1 93.44 94 THR B CA 1
ATOM 2268 C C . THR B 1 94 ? -14.844 9.211 8.477 1 93.44 94 THR B C 1
ATOM 2270 O O . THR B 1 94 ? -15.922 8.641 8.305 1 93.44 94 THR B O 1
ATOM 2273 N N . LEU B 1 95 ? -13.727 8.547 8.648 1 94.25 95 LEU B N 1
ATOM 2274 C CA . LEU B 1 95 ? -13.648 7.09 8.555 1 94.25 95 LEU B CA 1
ATOM 2275 C C . LEU B 1 95 ? -14.484 6.434 9.656 1 94.25 95 LEU B C 1
ATOM 2277 O O . LEU B 1 95 ? -15.234 5.492 9.391 1 94.25 95 LEU B O 1
ATOM 2281 N N . ALA B 1 96 ? -14.367 6.98 10.789 1 91.31 96 ALA B N 1
ATOM 2282 C CA . ALA B 1 96 ? -15.109 6.445 11.93 1 91.31 96 ALA B CA 1
ATOM 2283 C C . ALA B 1 96 ? -16.609 6.574 11.711 1 91.31 96 ALA B C 1
ATOM 2285 O O . ALA B 1 96 ? -17.375 5.652 12.016 1 91.31 96 ALA B O 1
ATOM 2286 N N . LEU B 1 97 ? -16.984 7.637 11.172 1 92.19 97 LEU B N 1
ATOM 2287 C CA . LEU B 1 97 ? -18.406 7.855 10.922 1 92.19 97 LEU B CA 1
ATOM 2288 C C . LEU B 1 97 ? -18.922 6.906 9.844 1 92.19 97 LEU B C 1
ATOM 2290 O O . LEU B 1 97 ? -20.031 6.387 9.953 1 92.19 97 LEU B O 1
ATOM 2294 N N . ILE B 1 98 ? -18.141 6.695 8.828 1 95.12 98 ILE B N 1
ATOM 2295 C CA . ILE B 1 98 ? -18.531 5.742 7.793 1 95.12 98 ILE B CA 1
ATOM 2296 C C . ILE B 1 98 ? -18.703 4.355 8.414 1 95.12 98 ILE B C 1
ATOM 2298 O O . ILE B 1 98 ? -19.703 3.67 8.148 1 95.12 98 ILE B O 1
ATOM 2302 N N . ALA B 1 99 ? -17.781 3.967 9.234 1 93.44 99 ALA B N 1
ATOM 2303 C CA . ALA B 1 99 ? -17.828 2.658 9.883 1 93.44 99 ALA B CA 1
ATOM 2304 C C . ALA B 1 99 ? -19.062 2.523 10.758 1 93.44 99 ALA B C 1
ATOM 2306 O O . ALA B 1 99 ? -19.734 1.48 10.758 1 93.44 99 ALA B O 1
ATOM 2307 N N . TYR B 1 100 ? -19.438 3.559 11.344 1 90.38 100 TYR B N 1
ATOM 2308 C CA . TYR B 1 100 ? -20.531 3.533 12.312 1 90.38 100 TYR B CA 1
ATOM 2309 C C . TYR B 1 100 ? -21.875 3.598 11.609 1 90.38 100 TYR B C 1
ATOM 2311 O O . TYR B 1 100 ? -22.844 2.945 12.031 1 90.38 100 TYR B O 1
ATOM 2319 N N . LEU B 1 101 ? -21.953 4.309 10.531 1 92 101 LEU B N 1
ATOM 2320 C CA . LEU B 1 101 ? -23.234 4.617 9.93 1 92 101 LEU B CA 1
ATOM 2321 C C . LEU B 1 101 ? -23.438 3.818 8.641 1 92 101 LEU B C 1
ATOM 2323 O O . LEU B 1 101 ? -24.484 3.922 7.996 1 92 101 LEU B O 1
ATOM 2327 N N . GLN B 1 102 ? -22.5 3.02 8.336 1 93.69 102 GLN B N 1
ATOM 2328 C CA . GLN B 1 102 ? -22.562 2.307 7.062 1 93.69 102 GLN B CA 1
ATOM 2329 C C . GLN B 1 102 ? -23.781 1.38 7.012 1 93.69 102 GLN B C 1
ATOM 2331 O O . GLN B 1 102 ? -24.203 0.857 8.039 1 93.69 102 GLN B O 1
ATOM 2336 N N . PRO B 1 103 ? -24.328 1.169 5.805 1 95.19 103 PRO B N 1
ATOM 2337 C CA . PRO B 1 103 ? -24.062 1.97 4.605 1 95.19 103 PRO B CA 1
ATOM 2338 C C . PRO B 1 103 ? -24.594 3.395 4.715 1 95.19 103 PRO B C 1
ATOM 2340 O O . PRO B 1 103 ? -25.688 3.609 5.242 1 95.19 103 PRO B O 1
ATOM 2343 N N . ILE B 1 104 ? -23.812 4.387 4.246 1 95.38 104 ILE B N 1
ATOM 2344 C CA . ILE B 1 104 ? -24.234 5.777 4.402 1 95.38 104 ILE B CA 1
ATOM 2345 C C . ILE B 1 104 ? -24.031 6.523 3.084 1 95.38 104 ILE B C 1
ATOM 2347 O O . ILE B 1 104 ? -23.047 6.301 2.377 1 95.38 104 ILE B O 1
ATOM 2351 N N . GLU B 1 105 ? -24.953 7.426 2.846 1 96.75 105 GLU B N 1
ATOM 2352 C CA . GLU B 1 105 ? -24.844 8.281 1.664 1 96.75 105 GLU B CA 1
ATOM 2353 C C . GLU B 1 105 ? -23.766 9.344 1.85 1 96.75 105 GLU B C 1
ATOM 2355 O O . GLU B 1 105 ? -23.672 9.969 2.908 1 96.75 105 GLU B O 1
ATOM 2360 N N . GLN B 1 106 ? -23.031 9.516 0.815 1 97.06 106 GLN B N 1
ATOM 2361 C CA . GLN B 1 106 ? -22.016 10.555 0.846 1 97.06 106 GLN B CA 1
ATOM 2362 C C . GLN B 1 106 ? -22.625 11.914 1.145 1 97.06 106 GLN B C 1
ATOM 2364 O O . GLN B 1 106 ? -22.047 12.703 1.901 1 97.06 106 GLN B O 1
ATOM 2369 N N . SER B 1 107 ? -23.766 12.203 0.568 1 95.88 107 SER B N 1
ATOM 2370 C CA . SER B 1 107 ? -24.438 13.484 0.772 1 95.88 107 SER B CA 1
ATOM 2371 C C . SER B 1 107 ? -24.797 13.688 2.24 1 95.88 107 SER B C 1
ATOM 2373 O O . SER B 1 107 ? -24.656 14.797 2.766 1 95.88 107 SER B O 1
ATOM 2375 N N . LYS B 1 108 ? -25.25 12.672 2.875 1 93.88 108 LYS B N 1
ATOM 2376 C CA . LYS B 1 108 ? -25.594 12.75 4.297 1 93.88 108 LYS B CA 1
ATOM 2377 C C . LYS B 1 108 ? -24.344 13 5.137 1 93.88 108 LYS B C 1
ATOM 2379 O O . LYS B 1 108 ? -24.375 13.789 6.09 1 93.88 108 LYS B O 1
ATOM 2384 N N . LEU B 1 109 ? -23.312 12.344 4.801 1 94.81 109 LEU B N 1
ATOM 2385 C CA . LEU B 1 109 ? -22.047 12.531 5.512 1 94.81 109 LEU B CA 1
ATOM 2386 C C . LEU B 1 109 ? -21.562 13.961 5.367 1 94.81 109 LEU B C 1
ATOM 2388 O O . LEU B 1 109 ? -21.047 14.547 6.324 1 94.81 109 LEU B O 1
ATOM 2392 N N . VAL B 1 110 ? -21.734 14.523 4.156 1 94.62 110 VAL B N 1
ATOM 2393 C CA . VAL B 1 110 ? -21.328 15.898 3.879 1 94.62 110 VAL B CA 1
ATOM 2394 C C . VAL B 1 110 ? -22.156 16.859 4.727 1 94.62 110 VAL B C 1
ATOM 2396 O O . VAL B 1 110 ? -21.641 17.859 5.23 1 94.62 110 VAL B O 1
ATOM 2399 N N . LYS B 1 111 ? -23.391 16.562 4.871 1 92.56 111 LYS B N 1
ATOM 2400 C CA . LYS B 1 111 ? -24.25 17.375 5.711 1 92.56 111 LYS B CA 1
ATOM 2401 C C . LYS B 1 111 ? -23.797 17.344 7.168 1 92.56 111 LYS B C 1
ATOM 2403 O O . LYS B 1 111 ? -23.891 18.359 7.875 1 92.56 111 LYS B O 1
ATOM 2408 N N . LEU B 1 112 ? -23.25 16.297 7.539 1 88.38 112 LEU B N 1
ATOM 2409 C CA . LEU B 1 112 ? -22.875 16.094 8.93 1 88.38 112 LEU B CA 1
ATOM 2410 C C . LEU B 1 112 ? -21.516 16.719 9.219 1 88.38 112 LEU B C 1
ATOM 2412 O O . LEU B 1 112 ? -21.266 17.203 10.32 1 88.38 112 LEU B O 1
ATOM 2416 N N . ARG B 1 113 ? -20.578 16.703 8.25 1 90.88 113 ARG B N 1
ATOM 2417 C CA . ARG B 1 113 ? -19.203 17.031 8.547 1 90.88 113 ARG B CA 1
ATOM 2418 C C . ARG B 1 113 ? -18.703 18.172 7.66 1 90.88 113 ARG B C 1
ATOM 2420 O O . ARG B 1 113 ? -17.578 18.656 7.828 1 90.88 113 ARG B O 1
ATOM 2427 N N . GLY B 1 114 ? -19.469 18.469 6.668 1 92.25 114 GLY B N 1
ATOM 2428 C CA . GLY B 1 114 ? -19.062 19.547 5.785 1 92.25 114 GLY B CA 1
ATOM 2429 C C . GLY B 1 114 ? -18.406 19.062 4.508 1 92.25 114 GLY B C 1
ATOM 2430 O O . GLY B 1 114 ? -18.203 17.859 4.328 1 92.25 114 GLY B O 1
ATOM 2431 N N . SER B 1 115 ? -17.969 19.984 3.637 1 93.69 115 SER B N 1
ATOM 2432 C CA . SER B 1 115 ? -17.547 19.688 2.273 1 93.69 115 SER B CA 1
ATOM 2433 C C . SER B 1 115 ? -16.156 19.047 2.254 1 93.69 115 SER B C 1
ATOM 2435 O O . SER B 1 115 ? -15.773 18.422 1.259 1 93.69 115 SER B O 1
ATOM 2437 N N . GLN B 1 116 ? -15.398 19.156 3.33 1 94 116 GLN B N 1
ATOM 2438 C CA . GLN B 1 116 ? -14.078 18.531 3.398 1 94 116 GLN B CA 1
ATOM 2439 C C . GLN B 1 116 ? -14.172 17.016 3.271 1 94 116 GLN B C 1
ATOM 2441 O O . GLN B 1 116 ? -13.188 16.359 2.945 1 94 116 GLN B O 1
ATOM 2446 N N . VAL B 1 117 ? -15.297 16.516 3.451 1 94.19 117 VAL B N 1
ATOM 2447 C CA . VAL B 1 117 ? -15.547 15.086 3.412 1 94.19 117 VAL B CA 1
ATOM 2448 C C . VAL B 1 117 ? -15.258 14.547 2.012 1 94.19 117 VAL B C 1
ATOM 2450 O O . VAL B 1 117 ? -14.797 13.414 1.859 1 94.19 117 VAL B O 1
ATOM 2453 N N . TYR B 1 118 ? -15.477 15.391 1.029 1 95.56 118 TYR B N 1
ATOM 2454 C CA . TYR B 1 118 ? -15.211 14.945 -0.334 1 95.56 118 TYR B CA 1
ATOM 2455 C C . TYR B 1 118 ? -13.758 14.523 -0.496 1 95.56 118 TYR B C 1
ATOM 2457 O O . TYR B 1 118 ? -13.469 13.453 -1.047 1 95.56 118 TYR B O 1
ATOM 2465 N N . GLU B 1 119 ? -12.922 15.273 0.055 1 95.12 119 GLU B N 1
ATOM 2466 C CA . GLU B 1 119 ? -11.5 14.969 -0.017 1 95.12 119 GLU B CA 1
ATOM 2467 C C . GLU B 1 119 ? -11.148 13.766 0.86 1 95.12 119 GLU B C 1
ATOM 2469 O O . GLU B 1 119 ? -10.336 12.93 0.475 1 95.12 119 GLU B O 1
ATOM 2474 N N . HIS B 1 120 ? -11.766 13.711 1.979 1 95.69 120 HIS B N 1
ATOM 2475 C CA . HIS B 1 120 ? -11.523 12.586 2.877 1 95.69 120 HIS B CA 1
ATOM 2476 C C . HIS B 1 120 ? -11.906 11.266 2.221 1 95.69 120 HIS B C 1
ATOM 2478 O O . HIS B 1 120 ? -11.141 10.305 2.262 1 95.69 120 HIS B O 1
ATOM 2484 N N . ILE B 1 121 ? -13.039 11.32 1.608 1 96.44 121 ILE B N 1
ATOM 2485 C CA . ILE B 1 121 ? -13.555 10.102 0.991 1 96.44 121 ILE B CA 1
ATOM 2486 C C . ILE B 1 121 ? -12.633 9.672 -0.149 1 96.44 121 ILE B C 1
ATOM 2488 O O . ILE B 1 121 ? -12.328 8.484 -0.297 1 96.44 121 ILE B O 1
ATOM 2492 N N . LYS B 1 122 ? -12.25 10.648 -0.92 1 94.19 122 LYS B N 1
ATOM 2493 C CA . LYS B 1 122 ? -11.328 10.352 -2.01 1 94.19 122 LYS B CA 1
ATOM 2494 C C . LYS B 1 122 ? -10.07 9.648 -1.494 1 94.19 122 LYS B C 1
ATOM 2496 O O . LYS B 1 122 ? -9.656 8.625 -2.045 1 94.19 122 LYS B O 1
ATOM 2501 N N . ARG B 1 123 ? -9.539 10.094 -0.472 1 93.38 123 ARG B N 1
ATOM 2502 C CA . ARG B 1 123 ? -8.328 9.531 0.117 1 93.38 123 ARG B CA 1
ATOM 2503 C C . ARG B 1 123 ? -8.594 8.141 0.683 1 93.38 123 ARG B C 1
ATOM 2505 O O . ARG B 1 123 ? -7.812 7.211 0.459 1 93.38 123 ARG B O 1
ATOM 2512 N N . LEU B 1 124 ? -9.672 7.992 1.349 1 96 124 LEU B N 1
ATOM 2513 C CA . LEU B 1 124 ? -10.023 6.719 1.969 1 96 124 LEU B CA 1
ATOM 2514 C C . LEU B 1 124 ? -10.258 5.648 0.91 1 96 124 LEU B C 1
ATOM 2516 O O . LEU B 1 124 ? -9.938 4.477 1.121 1 96 124 LEU B O 1
ATOM 2520 N N . LEU B 1 125 ? -10.805 6.117 -0.236 1 94.62 125 LEU B N 1
ATOM 2521 C CA . LEU B 1 125 ? -11 5.219 -1.368 1 94.62 125 LEU B CA 1
ATOM 2522 C C . LEU B 1 125 ? -9.664 4.785 -1.958 1 94.62 125 LEU B C 1
ATOM 2524 O O . LEU B 1 125 ? -9.453 3.602 -2.234 1 94.62 125 LEU B O 1
ATOM 2528 N N . GLU B 1 126 ? -8.812 5.699 -2.02 1 92.06 126 GLU B N 1
ATOM 2529 C CA . GLU B 1 126 ? -7.488 5.43 -2.58 1 92.06 126 GLU B CA 1
ATOM 2530 C C . GLU B 1 126 ? -6.703 4.461 -1.697 1 92.06 126 GLU B C 1
ATOM 2532 O O . GLU B 1 126 ? -5.922 3.65 -2.199 1 92.06 126 GLU B O 1
ATOM 2537 N N . MET B 1 127 ? -6.957 4.539 -0.446 1 92.94 127 MET B N 1
ATOM 2538 C CA . MET B 1 127 ? -6.266 3.672 0.503 1 92.94 127 MET B CA 1
ATOM 2539 C C . MET B 1 127 ? -6.941 2.307 0.586 1 92.94 127 MET B C 1
ATOM 2541 O O . MET B 1 127 ? -6.426 1.391 1.228 1 92.94 127 MET B O 1
ATOM 2545 N N . GLY B 1 128 ? -8.078 2.217 -0.001 1 93.56 128 GLY B N 1
ATOM 2546 C CA . GLY B 1 128 ? -8.797 0.952 -0.025 1 93.56 128 GLY B CA 1
ATOM 2547 C C . GLY B 1 128 ? -9.531 0.655 1.271 1 93.56 128 GLY B C 1
ATOM 2548 O O . GLY B 1 128 ? -9.891 -0.493 1.537 1 93.56 128 GLY B O 1
ATOM 2549 N N . LEU B 1 129 ? -9.812 1.655 2.059 1 95.56 129 LEU B N 1
ATOM 2550 C CA . LEU B 1 129 ? -10.398 1.449 3.379 1 95.56 129 LEU B CA 1
ATOM 2551 C C . LEU B 1 129 ? -11.922 1.482 3.311 1 95.56 129 LEU B C 1
ATOM 2553 O O . LEU B 1 129 ? -12.594 0.951 4.195 1 95.56 129 LEU B O 1
ATOM 2557 N N . VAL B 1 130 ? -12.43 2.162 2.262 1 96.38 130 VAL B N 1
ATOM 2558 C CA . VAL B 1 130 ? -13.875 2.254 2.082 1 96.38 130 VAL B CA 1
ATOM 2559 C C . VAL B 1 130 ? -14.227 1.96 0.626 1 96.38 130 VAL B C 1
ATOM 2561 O O . VAL B 1 130 ? -13.367 2.002 -0.253 1 96.38 130 VAL B O 1
ATOM 2564 N N . TYR B 1 131 ? -15.422 1.604 0.452 1 94.56 131 TYR B N 1
ATOM 2565 C CA . TYR B 1 131 ? -15.945 1.496 -0.906 1 94.56 131 TYR B CA 1
ATOM 2566 C C . TYR B 1 131 ? -16.984 2.576 -1.18 1 94.56 131 TYR B C 1
ATOM 2568 O O . TYR B 1 131 ? -17.531 3.168 -0.248 1 94.56 131 TYR B O 1
ATOM 2576 N N . ALA B 1 132 ? -17.219 2.881 -2.459 1 94.75 132 ALA B N 1
ATOM 2577 C CA . ALA B 1 132 ? -18.25 3.801 -2.926 1 94.75 132 ALA B CA 1
ATOM 2578 C C . ALA B 1 132 ? -19 3.219 -4.121 1 94.75 132 ALA B C 1
ATOM 2580 O O . ALA B 1 132 ? -18.391 2.684 -5.047 1 94.75 132 ALA B O 1
ATOM 2581 N N . GLU B 1 133 ? -20.297 3.299 -4.031 1 92.88 133 GLU B N 1
ATOM 2582 C CA . GLU B 1 133 ? -21.172 2.873 -5.129 1 92.88 133 GLU B CA 1
ATOM 2583 C C . GLU B 1 133 ? -22.188 3.955 -5.477 1 92.88 133 GLU B C 1
ATOM 2585 O O . GLU B 1 133 ? -22.734 4.609 -4.586 1 92.88 133 GLU B O 1
ATOM 2590 N N . PRO B 1 134 ? -22.359 4.055 -6.773 1 91.88 134 PRO B N 1
ATOM 2591 C CA . PRO B 1 134 ? -23.391 5.027 -7.145 1 91.88 134 PRO B CA 1
ATOM 2592 C C . PRO B 1 134 ? -24.766 4.688 -6.562 1 91.88 134 PRO B C 1
ATOM 2594 O O . PRO B 1 134 ? -25.141 3.512 -6.496 1 91.88 134 PRO B O 1
ATOM 2597 N N . TYR B 1 135 ? -25.422 5.68 -6.094 1 92.38 135 TYR B N 1
ATOM 2598 C CA . TYR B 1 135 ? -26.766 5.562 -5.527 1 92.38 135 TYR B CA 1
ATOM 2599 C C . TYR B 1 135 ? -27.562 6.848 -5.734 1 92.38 135 TYR B C 1
ATOM 2601 O O . TYR B 1 135 ? -27.312 7.852 -5.07 1 92.38 135 TYR B O 1
ATOM 2609 N N . GLU B 1 136 ? -28.578 6.707 -6.59 1 91.56 136 GLU B N 1
ATOM 2610 C CA . GLU B 1 136 ? -29.375 7.883 -6.941 1 91.56 136 GLU B CA 1
ATOM 2611 C C . GLU B 1 136 ? -28.484 9.039 -7.379 1 91.56 136 GLU B C 1
ATOM 2613 O O . GLU B 1 136 ? -27.688 8.898 -8.305 1 91.56 136 GLU B O 1
ATOM 2618 N N . ARG B 1 137 ? -28.516 10.234 -6.648 1 91.12 137 ARG B N 1
ATOM 2619 C CA . ARG B 1 137 ? -27.719 11.406 -6.996 1 91.12 137 ARG B CA 1
ATOM 2620 C C . ARG B 1 137 ? -26.484 11.516 -6.105 1 91.12 137 ARG B C 1
ATOM 2622 O O . ARG B 1 137 ? -25.922 12.594 -5.941 1 91.12 137 ARG B O 1
ATOM 2629 N N . THR B 1 138 ? -26.219 10.445 -5.449 1 95.31 138 THR B N 1
ATOM 2630 C CA . THR B 1 138 ? -25.062 10.43 -4.551 1 95.31 138 THR B CA 1
ATOM 2631 C C . THR B 1 138 ? -24.375 9.07 -4.57 1 95.31 138 THR B C 1
ATOM 2633 O O . THR B 1 138 ? -24.5 8.32 -5.543 1 95.31 138 THR B O 1
ATOM 2636 N N . LYS B 1 139 ? -23.469 8.828 -3.611 1 95.75 139 LYS B N 1
ATOM 2637 C CA . LYS B 1 139 ? -22.797 7.543 -3.451 1 95.75 139 LYS B CA 1
ATOM 2638 C C . LYS B 1 139 ? -23.078 6.938 -2.08 1 95.75 139 LYS B C 1
ATOM 2640 O O . LYS B 1 139 ? -23.266 7.664 -1.103 1 95.75 139 LYS B O 1
ATOM 2645 N N . ILE B 1 140 ? -23.141 5.598 -2.143 1 96.31 140 ILE B N 1
ATOM 2646 C CA . ILE B 1 140 ? -23.234 4.875 -0.88 1 96.31 140 ILE B CA 1
ATOM 2647 C C . ILE B 1 140 ? -21.844 4.402 -0.461 1 96.31 140 ILE B C 1
ATOM 2649 O O . ILE B 1 140 ? -21.094 3.869 -1.279 1 96.31 140 ILE B O 1
ATOM 2653 N N . LEU B 1 141 ? -21.562 4.621 0.826 1 96.69 141 LEU B N 1
ATOM 2654 C CA . LEU B 1 141 ? -20.234 4.316 1.346 1 96.69 141 LEU B CA 1
ATOM 2655 C C . LEU B 1 141 ? -20.297 3.219 2.4 1 96.69 141 LEU B C 1
ATOM 2657 O O . LEU B 1 141 ? -21.281 3.121 3.139 1 96.69 141 LEU B O 1
ATOM 2661 N N . GLY B 1 142 ? -19.203 2.451 2.467 1 95.75 142 GLY B N 1
ATOM 2662 C CA . GLY B 1 142 ? -19 1.443 3.494 1 95.75 142 GLY B CA 1
ATOM 2663 C C . GLY B 1 142 ? -17.547 1.026 3.641 1 95.75 142 GLY B C 1
ATOM 2664 O O . GLY B 1 142 ? -16.688 1.502 2.902 1 95.75 142 GLY B O 1
ATOM 2665 N N . THR B 1 143 ? -17.234 0.174 4.66 1 95.12 143 THR B N 1
ATOM 2666 C CA . THR B 1 143 ? -15.883 -0.279 4.93 1 95.12 143 THR B CA 1
ATOM 2667 C C . THR B 1 143 ? -15.523 -1.472 4.043 1 95.12 143 THR B C 1
ATOM 2669 O O . THR B 1 143 ? -16.406 -2.09 3.441 1 95.12 143 THR B O 1
ATOM 2672 N N . THR B 1 144 ? -14.258 -1.728 3.879 1 94.19 144 THR B N 1
ATOM 2673 C CA . THR B 1 144 ? -13.758 -2.852 3.096 1 94.19 144 THR B CA 1
ATOM 2674 C C . THR B 1 144 ? -13.125 -3.906 4 1 94.19 144 THR B C 1
ATOM 2676 O O . THR B 1 144 ? -13.031 -3.709 5.215 1 94.19 144 THR B O 1
ATOM 2679 N N . GLN B 1 145 ? -12.711 -4.996 3.346 1 92.31 145 GLN B N 1
ATOM 2680 C CA . GLN B 1 145 ? -11.984 -6.031 4.074 1 92.31 145 GLN B CA 1
ATOM 2681 C C . GLN B 1 145 ? -10.664 -5.496 4.633 1 92.31 145 GLN B C 1
ATOM 2683 O O . GLN B 1 145 ? -10.266 -5.852 5.742 1 92.31 145 GLN B O 1
ATOM 2688 N N . LYS B 1 146 ? -10.031 -4.684 3.865 1 93.62 146 LYS B N 1
ATOM 2689 C CA . LYS B 1 146 ? -8.797 -4.062 4.32 1 93.62 146 LYS B CA 1
ATOM 2690 C C . LYS B 1 146 ? -9.016 -3.277 5.609 1 93.62 146 LYS B C 1
ATOM 2692 O O . LYS B 1 146 ? -8.195 -3.352 6.535 1 93.62 146 LYS B O 1
ATOM 2697 N N . PHE B 1 147 ? -10.133 -2.549 5.668 1 94.94 147 PHE B N 1
ATOM 2698 C CA . PHE B 1 147 ? -10.5 -1.837 6.887 1 94.94 147 PHE B CA 1
ATOM 2699 C C . PHE B 1 147 ? -10.633 -2.803 8.055 1 94.94 147 PHE B C 1
ATOM 2701 O O . PHE B 1 147 ? -10.047 -2.584 9.117 1 94.94 147 PHE B O 1
ATOM 2708 N N . ALA B 1 148 ? -11.406 -3.82 7.809 1 92.25 148 ALA B N 1
ATOM 2709 C CA . ALA B 1 148 ? -11.68 -4.793 8.867 1 92.25 148 ALA B CA 1
ATOM 2710 C C . ALA B 1 148 ? -10.383 -5.383 9.414 1 92.25 148 ALA B C 1
ATOM 2712 O O . ALA B 1 148 ? -10.195 -5.453 10.633 1 92.25 148 ALA B O 1
ATOM 2713 N N . GLU B 1 149 ? -9.508 -5.695 8.555 1 90.94 149 GLU B N 1
ATOM 2714 C CA . GLU B 1 149 ? -8.234 -6.301 8.953 1 90.94 149 GLU B CA 1
ATOM 2715 C C . GLU B 1 149 ? -7.391 -5.324 9.758 1 90.94 149 GLU B C 1
ATOM 2717 O O . GLU B 1 149 ? -6.902 -5.664 10.844 1 90.94 149 GLU B O 1
ATOM 2722 N N . LEU B 1 150 ? -7.316 -4.156 9.273 1 91.06 150 LEU B N 1
ATOM 2723 C CA . LEU B 1 150 ? -6.445 -3.158 9.883 1 91.06 150 LEU B CA 1
ATOM 2724 C C . LEU B 1 150 ? -6.957 -2.756 11.266 1 91.06 150 LEU B C 1
ATOM 2726 O O . LEU B 1 150 ? -6.168 -2.465 12.164 1 91.06 150 LEU B O 1
ATOM 2730 N N . TYR B 1 151 ? -8.25 -2.762 11.328 1 89.94 151 TYR B N 1
ATOM 2731 C CA . TYR B 1 151 ? -8.805 -2.238 12.57 1 89.94 151 TYR B CA 1
ATOM 2732 C C . TYR B 1 151 ? -9.312 -3.369 13.461 1 89.94 151 TYR B C 1
ATOM 2734 O O . TYR B 1 151 ? -10.102 -3.137 14.383 1 89.94 151 TYR B O 1
ATOM 2742 N N . GLY B 1 152 ? -8.961 -4.539 13.203 1 86.69 152 GLY B N 1
ATOM 2743 C CA . GLY B 1 152 ? -9.023 -5.633 14.156 1 86.69 152 GLY B CA 1
ATOM 2744 C C . GLY B 1 152 ? -10.289 -6.457 14.047 1 86.69 152 GLY B C 1
ATOM 2745 O O . GLY B 1 152 ? -10.742 -7.047 15.031 1 86.69 152 GLY B O 1
ATOM 2746 N N . PHE B 1 153 ? -10.93 -6.473 12.938 1 88.94 153 PHE B N 1
ATOM 2747 C CA . PHE B 1 153 ? -12.117 -7.285 12.719 1 88.94 153 PHE B CA 1
ATOM 2748 C C . PHE B 1 153 ? -11.797 -8.5 11.852 1 88.94 153 PHE B C 1
ATOM 2750 O O . PHE B 1 153 ? -11.016 -8.398 10.898 1 88.94 153 PHE B O 1
ATOM 2757 N N . PRO B 1 154 ? -12.336 -9.641 12.172 1 82.94 154 PRO B N 1
ATOM 2758 C CA . PRO B 1 154 ? -12.055 -10.852 11.391 1 82.94 154 PRO B CA 1
ATOM 2759 C C . PRO B 1 154 ? -12.602 -10.781 9.969 1 82.94 154 PRO B C 1
ATOM 2761 O O . PRO B 1 154 ? -12.055 -11.406 9.062 1 82.94 154 PRO B O 1
ATOM 2764 N N . GLU B 1 155 ? -13.688 -10.148 9.875 1 87.69 155 GLU B N 1
ATOM 2765 C CA . GLU B 1 155 ? -14.328 -9.969 8.578 1 87.69 155 GLU B CA 1
ATOM 2766 C C . GLU B 1 155 ? -14.984 -8.594 8.477 1 87.69 155 GLU B C 1
ATOM 2768 O O . GLU B 1 155 ? -15.164 -7.906 9.484 1 87.69 155 GLU B O 1
ATOM 2773 N N . ASN B 1 156 ? -15.211 -8.266 7.223 1 91.19 156 ASN B N 1
ATOM 2774 C CA . ASN B 1 156 ? -15.906 -7.004 7.004 1 91.19 156 ASN B CA 1
ATOM 2775 C C . ASN B 1 156 ? -17.406 -7.145 7.207 1 91.19 156 ASN B C 1
ATOM 2777 O O . ASN B 1 156 ? -18.188 -7.027 6.258 1 91.19 156 ASN B O 1
ATOM 2781 N N . ASP B 1 157 ? -17.781 -7.289 8.422 1 92.31 157 ASP B N 1
ATOM 2782 C CA . ASP B 1 157 ? -19.188 -7.34 8.805 1 92.31 157 ASP B CA 1
ATOM 2783 C C . ASP B 1 157 ? -19.672 -5.977 9.297 1 92.31 157 ASP B C 1
ATOM 2785 O O . ASP B 1 157 ? -19.266 -5.508 10.359 1 92.31 157 ASP B O 1
ATOM 2789 N N . PRO B 1 158 ? -20.562 -5.402 8.547 1 92.06 158 PRO B N 1
ATOM 2790 C CA . PRO B 1 158 ? -20.984 -4.047 8.898 1 92.06 158 PRO B CA 1
ATOM 2791 C C . PRO B 1 158 ? -21.625 -3.967 10.281 1 92.06 158 PRO B C 1
ATOM 2793 O O . PRO B 1 158 ? -21.438 -2.973 10.992 1 92.06 158 PRO B O 1
ATOM 2796 N N . LEU B 1 159 ? -22.359 -4.996 10.656 1 92.19 159 LEU B N 1
ATOM 2797 C CA . LEU B 1 159 ? -23.047 -4.965 11.938 1 92.19 159 LEU B CA 1
ATOM 2798 C C . LEU B 1 159 ? -22.047 -4.988 13.094 1 92.19 159 LEU B C 1
ATOM 2800 O O . LEU B 1 159 ? -22.188 -4.227 14.055 1 92.19 159 LEU B O 1
ATOM 2804 N N . ILE B 1 160 ? -21.156 -5.828 13 1 91 160 ILE B N 1
ATOM 2805 C CA . ILE B 1 160 ? -20.141 -5.945 14.039 1 91 160 ILE B CA 1
ATOM 2806 C C . ILE B 1 160 ? -19.312 -4.66 14.109 1 91 160 ILE B C 1
ATOM 2808 O O . ILE B 1 160 ? -19.047 -4.148 15.195 1 91 160 ILE B O 1
ATOM 2812 N N . ILE B 1 161 ? -18.984 -4.129 12.969 1 91.19 161 ILE B N 1
ATOM 2813 C CA . ILE B 1 161 ? -18.156 -2.926 12.883 1 91.19 161 ILE B CA 1
ATOM 2814 C C . ILE B 1 161 ? -18.938 -1.734 13.438 1 91.19 161 ILE B C 1
ATOM 2816 O O . ILE B 1 161 ? -18.391 -0.94 14.211 1 91.19 161 ILE B O 1
ATOM 2820 N N . LYS B 1 162 ? -20.172 -1.663 13.164 1 90 162 LYS B N 1
ATOM 2821 C CA . LYS B 1 162 ? -21.016 -0.586 13.664 1 90 162 LYS B CA 1
ATOM 2822 C C . LYS B 1 162 ? -21.062 -0.589 15.188 1 90 162 LYS B C 1
ATOM 2824 O O . LYS B 1 162 ? -20.922 0.461 15.82 1 90 162 LYS B O 1
ATOM 2829 N N . GLU B 1 163 ? -21.188 -1.725 15.719 1 86.94 163 GLU B N 1
ATOM 2830 C CA . GLU B 1 163 ? -21.297 -1.86 17.172 1 86.94 163 GLU B CA 1
ATOM 2831 C C . GLU B 1 163 ? -20 -1.448 17.859 1 86.94 163 GLU B C 1
ATOM 2833 O O . GLU B 1 163 ? -20.031 -0.782 18.891 1 86.94 163 GLU B O 1
ATOM 2838 N N . ALA B 1 164 ? -18.938 -1.839 17.281 1 83.75 164 ALA B N 1
ATOM 2839 C CA . ALA B 1 164 ? -17.641 -1.518 17.844 1 83.75 164 ALA B CA 1
ATOM 2840 C C . ALA B 1 164 ? -17.375 -0.014 17.812 1 83.75 164 ALA B C 1
ATOM 2842 O O . ALA B 1 164 ? -16.797 0.543 18.75 1 83.75 164 ALA B O 1
ATOM 2843 N N . PHE B 1 165 ? -17.844 0.634 16.766 1 84.25 165 PHE B N 1
ATOM 2844 C CA . PHE B 1 165 ? -17.531 2.047 16.594 1 84.25 165 PHE B CA 1
ATOM 2845 C C . PHE B 1 165 ? -18.594 2.924 17.234 1 84.25 165 PHE B C 1
ATOM 2847 O O . PHE B 1 165 ? -18.406 4.125 17.406 1 84.25 165 PHE B O 1
ATOM 2854 N N . LYS B 1 166 ? -19.656 2.379 17.547 1 77.81 166 LYS B N 1
ATOM 2855 C CA . LYS B 1 166 ? -20.656 3.105 18.328 1 77.81 166 LYS B CA 1
ATOM 2856 C C . LYS B 1 166 ? -20.078 3.633 19.625 1 77.81 166 LYS B C 1
ATOM 2858 O O . LYS B 1 166 ? -20.281 4.793 19.984 1 77.81 166 LYS B O 1
ATOM 2863 N N . LYS B 1 167 ? -19.328 2.814 20.172 1 68.31 167 LYS B N 1
ATOM 2864 C CA . LYS B 1 167 ? -18.719 3.172 21.453 1 68.31 167 LYS B CA 1
ATOM 2865 C C . LYS B 1 167 ? -17.656 4.25 21.281 1 68.31 167 LYS B C 1
ATOM 2867 O O . LYS B 1 167 ? -17.547 5.156 22.109 1 68.31 167 LYS B O 1
ATOM 2872 N N . VAL B 1 168 ? -16.969 4.203 20.203 1 63.16 168 VAL B N 1
ATOM 2873 C CA . VAL B 1 168 ? -15.867 5.121 19.938 1 63.16 168 VAL B CA 1
ATOM 2874 C C . VAL B 1 168 ? -16.422 6.5 19.578 1 63.16 168 VAL B C 1
ATOM 2876 O O . VAL B 1 168 ? -15.945 7.516 20.094 1 63.16 168 VAL B O 1
ATOM 2879 N N . VAL B 1 169 ? -17.391 6.543 18.766 1 66.88 169 VAL B N 1
ATOM 2880 C CA . VAL B 1 169 ? -17.953 7.797 18.281 1 66.88 169 VAL B CA 1
ATOM 2881 C C . VAL B 1 169 ? -18.719 8.492 19.391 1 66.88 169 VAL B C 1
ATOM 2883 O O . VAL B 1 169 ? -18.688 9.727 19.5 1 66.88 169 VAL B O 1
ATOM 2886 N N . HIS B 1 170 ? -19.344 7.816 20.109 1 61.28 170 HIS B N 1
ATOM 2887 C CA . HIS B 1 170 ? -20.062 8.406 21.234 1 61.28 170 HIS B CA 1
ATOM 2888 C C . HIS B 1 170 ? -19.109 9.078 22.219 1 61.28 170 HIS B C 1
ATOM 2890 O O . HIS B 1 170 ? -19.406 10.148 22.75 1 61.28 170 HIS B O 1
ATOM 2896 N N . ALA B 1 171 ? -18.016 8.43 22.281 1 54.69 171 ALA B N 1
ATOM 2897 C CA . ALA B 1 171 ? -17.047 8.969 23.234 1 54.69 171 ALA B CA 1
ATOM 2898 C C . ALA B 1 171 ? -16.391 10.242 22.688 1 54.69 171 ALA B C 1
ATOM 2900 O O . ALA B 1 171 ? -16.172 11.188 23.438 1 54.69 171 ALA B O 1
ATOM 2901 N N . GLU B 1 172 ? -16.141 10.242 21.484 1 55.88 172 GLU B N 1
ATOM 2902 C CA . GLU B 1 172 ? -15.352 11.336 20.938 1 55.88 172 GLU B CA 1
ATOM 2903 C C . GLU B 1 172 ? -16.234 12.383 20.266 1 55.88 172 GLU B C 1
ATOM 2905 O O . GLU B 1 172 ? -15.906 13.57 20.25 1 55.88 172 GLU B O 1
ATOM 2910 N N . TYR B 1 173 ? -17.328 11.883 19.781 1 59.53 173 TYR B N 1
ATOM 2911 C CA . TYR B 1 173 ? -18.109 12.789 18.953 1 59.53 173 TYR B CA 1
ATOM 2912 C C . TYR B 1 173 ? -19.531 12.93 19.484 1 59.53 173 TYR B C 1
ATOM 2914 O O . TYR B 1 173 ? -20.484 12.812 18.719 1 59.53 173 TYR B O 1
ATOM 2922 N N . SER B 1 174 ? -19.562 13.023 20.703 1 56.41 174 SER B N 1
ATOM 2923 C CA . SER B 1 174 ? -20.859 13.117 21.375 1 56.41 174 SER B CA 1
ATOM 2924 C C . SER B 1 174 ? -21.766 14.125 20.688 1 56.41 174 SER B C 1
ATOM 2926 O O . SER B 1 174 ? -22.969 13.891 20.531 1 56.41 174 SER B O 1
ATOM 2928 N N . ASP B 1 175 ? -21.141 15.148 20.312 1 53.59 175 ASP B N 1
ATOM 2929 C CA . ASP B 1 175 ? -21.953 16.188 19.688 1 53.59 175 ASP B CA 1
ATOM 2930 C C . ASP B 1 175 ? -22.484 15.727 18.328 1 53.59 175 ASP B C 1
ATOM 2932 O O . ASP B 1 175 ? -23.625 16 17.969 1 53.59 175 ASP B O 1
ATOM 2936 N N . LEU B 1 176 ? -21.719 15.008 17.625 1 56.31 176 LEU B N 1
ATOM 2937 C CA . LEU B 1 176 ? -22.109 14.539 16.297 1 56.31 176 LEU B CA 1
ATOM 2938 C C . LEU B 1 176 ? -23.156 13.438 16.391 1 56.31 176 LEU B C 1
ATOM 2940 O O . LEU B 1 176 ? -24.094 13.406 15.594 1 56.31 176 LEU B O 1
ATOM 2944 N N . ILE B 1 177 ? -23.047 12.664 17.391 1 57.5 177 ILE B N 1
ATOM 2945 C CA . ILE B 1 177 ? -23.969 11.555 17.562 1 57.5 177 ILE B CA 1
ATOM 2946 C C . ILE B 1 177 ? -25.359 12.094 17.891 1 57.5 177 ILE B C 1
ATOM 2948 O O . ILE B 1 177 ? -26.375 11.578 17.406 1 57.5 177 ILE B O 1
ATOM 2952 N N . SER B 1 178 ? -25.297 13.094 18.688 1 57.31 178 SER B N 1
ATOM 2953 C CA . SER B 1 178 ? -26.578 13.695 19.016 1 57.31 178 SER B CA 1
ATOM 2954 C C . SER B 1 178 ? -27.297 14.188 17.766 1 57.31 178 SER B C 1
ATOM 2956 O O . SER B 1 178 ? -28.516 14.047 17.656 1 57.31 178 SER B O 1
ATOM 2958 N N . LYS B 1 179 ? -26.562 14.609 16.875 1 55.31 179 LYS B N 1
ATOM 2959 C CA . LYS B 1 179 ? -27.156 15.102 15.641 1 55.31 179 LYS B CA 1
ATOM 2960 C C . LYS B 1 179 ? -27.688 13.953 14.789 1 55.31 179 LYS B C 1
ATOM 2962 O O . LYS B 1 179 ? -28.75 14.047 14.188 1 55.31 179 LYS B O 1
ATOM 2967 N N . ILE B 1 180 ? -27.047 12.906 14.742 1 59.38 180 ILE B N 1
ATOM 2968 C CA . ILE B 1 180 ? -27.375 11.734 13.945 1 59.38 180 ILE B CA 1
ATOM 2969 C C . ILE B 1 180 ? -28.641 11.062 14.5 1 59.38 180 ILE B C 1
ATOM 2971 O O . ILE B 1 180 ? -29.531 10.688 13.734 1 59.38 180 ILE B O 1
ATOM 2975 N N . GLU B 1 181 ? -28.562 10.875 15.742 1 57.69 181 GLU B N 1
ATOM 2976 C CA . GLU B 1 181 ? -29.719 10.25 16.391 1 57.69 181 GLU B CA 1
ATOM 2977 C C . GLU B 1 181 ? -30.984 11.094 16.203 1 57.69 181 GLU B C 1
ATOM 2979 O O . GLU B 1 181 ? -32.062 10.555 16.031 1 57.69 181 GLU B O 1
ATOM 2984 N N . LYS B 1 182 ? -30.797 12.312 16.188 1 57.25 182 LYS B N 1
ATOM 2985 C CA . LYS B 1 182 ? -31.938 13.203 15.961 1 57.25 182 LYS B CA 1
ATOM 2986 C C . LYS B 1 182 ? -32.438 13.094 14.531 1 57.25 182 LYS B C 1
ATOM 2988 O O . LYS B 1 182 ? -33.656 13.078 14.305 1 57.25 182 LYS B O 1
ATOM 2993 N N . GLU B 1 183 ? -31.547 12.891 13.656 1 53.19 183 GLU B N 1
ATOM 2994 C CA . GLU B 1 183 ? -31.953 12.781 12.258 1 53.19 183 GLU B CA 1
ATOM 2995 C C . GLU B 1 183 ? -32.562 11.414 11.961 1 53.19 183 GLU B C 1
ATOM 2997 O O . GLU B 1 183 ? -33.5 11.305 11.18 1 53.19 183 GLU B O 1
ATOM 3002 N N . GLN B 1 184 ? -31.953 10.398 12.445 1 54.25 184 GLN B N 1
ATOM 3003 C CA . GLN B 1 184 ? -32.5 9.062 12.258 1 54.25 184 GLN B CA 1
ATOM 3004 C C . GLN B 1 184 ? -33.906 8.961 12.891 1 54.25 184 GLN B C 1
ATOM 3006 O O . GLN B 1 184 ? -34.781 8.297 12.344 1 54.25 184 GLN B O 1
ATOM 3011 N N . LYS B 1 185 ? -34.062 9.539 14.055 1 55 185 LYS B N 1
ATOM 3012 C CA . LYS B 1 185 ? -35.375 9.539 14.719 1 55 185 LYS B CA 1
ATOM 3013 C C . LYS B 1 185 ? -36.406 10.328 13.914 1 55 185 LYS B C 1
ATOM 3015 O O . LYS B 1 185 ? -37.562 9.93 13.836 1 55 185 LYS B O 1
ATOM 3020 N N . ASN B 1 186 ? -35.969 11.25 13.289 1 52.69 186 ASN B N 1
ATOM 3021 C CA . ASN B 1 186 ? -36.875 12.023 12.469 1 52.69 186 ASN B CA 1
ATOM 3022 C C . ASN B 1 186 ? -37.25 11.273 11.195 1 52.69 186 ASN B C 1
ATOM 3024 O O . ASN B 1 186 ? -38.344 11.453 10.664 1 52.69 186 ASN B O 1
ATOM 3028 N N . GLU B 1 187 ? -36.375 10.477 10.727 1 52.59 187 GLU B N 1
ATOM 3029 C CA . GLU B 1 187 ? -36.688 9.695 9.523 1 52.59 187 GLU B CA 1
ATOM 3030 C C . GLU B 1 187 ? -37.625 8.531 9.836 1 52.59 187 GLU B C 1
ATOM 3032 O O . GLU B 1 187 ? -38.438 8.156 9.008 1 52.59 187 GLU B O 1
ATOM 3037 N N . ASN B 1 188 ? -37.469 8.016 10.922 1 47.03 188 ASN B N 1
ATOM 3038 C CA . ASN B 1 188 ? -38.406 6.957 11.305 1 47.03 188 ASN B CA 1
ATOM 3039 C C . ASN B 1 188 ? -39.781 7.523 11.672 1 47.03 188 ASN B C 1
ATOM 3041 O O . ASN B 1 188 ? -40.75 6.785 11.742 1 47.03 188 ASN B O 1
ATOM 3045 N N . ARG B 1 189 ? -39.969 8.75 12.016 1 47.75 189 ARG B N 1
ATOM 3046 C CA . ARG B 1 189 ? -41.25 9.367 12.336 1 47.75 189 ARG B CA 1
ATOM 3047 C C . ARG B 1 189 ? -41.969 9.844 11.078 1 47.75 189 ARG B C 1
ATOM 3049 O O . ARG B 1 189 ? -43.156 10.172 11.117 1 47.75 189 ARG B O 1
ATOM 3056 N N . GLU B 1 190 ? -41.281 9.93 10.078 1 43.31 190 GLU B N 1
ATOM 3057 C CA . GLU B 1 190 ? -42.031 10.203 8.867 1 43.31 190 GLU B CA 1
ATOM 3058 C C . GLU B 1 190 ? -42.375 8.914 8.125 1 43.31 190 GLU B C 1
ATOM 3060 O O . GLU B 1 190 ? -41.562 7.984 8.086 1 43.31 190 GLU B O 1
#